Protein AF-B0XBP7-F1 (afdb_monomer_lite)

InterPro domains:
  IPR004302 Cellulose/chitin-binding protein, N-terminal [PF03067] (99-260)

Radius of gyration: 28.85 Å; chains: 1; bounding box: 88×53×48 Å

Organism: Culex quinquefasciatus (NCBI:txid7176)

Secondary structure (DSSP, 8-state):
--------SSS-----------------SS-------SS----------SS-S-----------S---PPPPPP------HHHHHHHHHHTT------EEEEEETTPTTTGGGGT-SSPP-TTTT--STT-HIIIIIISTT-B-TTSSBTTSPSSPTTSBTSSSBS--------TT-EEEEEEEEEE---SEEEEEEE----TTSPPPHHHHTTSB-EETTSS---EEPPTT--SSEEEEEEEEPPTT---SS-EEEEEEE-S-S-EE-TTS-EE-

pLDDT: mean 73.6, std 28.62, range [25.09, 98.88]

Foldseek 3Di:
DDFDDDDDDDDDDDGDDDDDDDDDDDDDPDDDDDDDDPDDDDDDDDDDDDDDDDDDDDDDDPDDDDDDDDDDDDDDPDPPVVVVVVVVVVPPPPQDQWFKAWVVLHALQRVVVVVDPADHHPSSRRLQLNGDCQCCVVVVNDGDQQSHNPPDDPPGQRWQVHRSLPLDDSDDDAAFDKGKIKMKTPAAQWDWKFKFKAQDADSNDGGDPVRRVVGTWAFPPDPDRIDGDDPPADRIHMDMGITTHHRPGDHPRMDMGMDDDGQNDWDQDPVRDIHD

Structure (mmCIF, N/CA/C/O backbone):
data_AF-B0XBP7-F1
#
_entry.id   AF-B0XBP7-F1
#
loop_
_atom_site.group_PDB
_atom_site.id
_atom_site.type_symbol
_atom_site.label_atom_id
_atom_site.label_alt_id
_atom_site.label_comp_id
_atom_site.label_asym_id
_atom_site.label_entity_id
_atom_site.label_seq_id
_atom_site.pdbx_PDB_ins_code
_atom_site.Cartn_x
_atom_site.Cartn_y
_atom_site.Cartn_z
_atom_site.occupancy
_atom_site.B_iso_or_equiv
_atom_site.auth_seq_id
_atom_site.auth_comp_id
_atom_site.auth_asym_id
_atom_site.auth_atom_id
_atom_site.pdbx_PDB_model_num
ATOM 1 N N . MET A 1 1 ? 56.651 14.053 4.506 1.00 30.72 1 MET A N 1
ATOM 2 C CA . MET A 1 1 ? 56.124 12.697 4.252 1.00 30.72 1 MET A CA 1
ATOM 3 C C . MET A 1 1 ? 55.031 12.810 3.199 1.00 30.72 1 MET A C 1
ATOM 5 O O . MET A 1 1 ? 54.218 13.716 3.325 1.00 30.72 1 MET A O 1
ATOM 9 N N . LEU A 1 2 ? 55.058 11.994 2.140 1.00 25.09 2 LEU A N 1
ATOM 10 C CA . LEU A 1 2 ? 54.006 11.979 1.115 1.00 25.09 2 LEU A CA 1
ATOM 11 C C . LEU A 1 2 ? 52.850 11.100 1.604 1.00 25.09 2 LEU A C 1
ATOM 13 O O . LEU A 1 2 ? 53.018 9.891 1.718 1.00 25.09 2 LEU A O 1
ATOM 17 N N . ALA A 1 3 ? 51.694 11.703 1.871 1.00 32.97 3 ALA A N 1
ATOM 18 C CA . ALA A 1 3 ? 50.430 10.980 1.933 1.00 32.97 3 ALA A CA 1
ATOM 19 C C . ALA A 1 3 ? 49.873 10.911 0.507 1.00 32.97 3 ALA A C 1
ATOM 21 O O . ALA A 1 3 ? 49.788 11.936 -0.174 1.00 32.97 3 ALA A O 1
ATOM 22 N N . ARG A 1 4 ? 49.530 9.714 0.032 1.00 32.34 4 ARG A N 1
ATOM 23 C CA . ARG A 1 4 ? 48.869 9.536 -1.261 1.00 32.34 4 ARG A CA 1
ATOM 24 C C . ARG A 1 4 ? 47.471 9.004 -0.995 1.00 32.34 4 ARG A C 1
ATOM 26 O O . ARG A 1 4 ? 47.324 7.961 -0.374 1.00 32.34 4 ARG A O 1
ATOM 33 N N . VAL A 1 5 ? 46.464 9.733 -1.463 1.00 33.06 5 VAL A N 1
ATOM 34 C CA . VAL A 1 5 ? 45.086 9.244 -1.496 1.00 33.06 5 VAL A CA 1
ATOM 35 C C . VAL A 1 5 ? 45.017 8.212 -2.615 1.00 33.06 5 VAL A C 1
ATOM 37 O O . VAL A 1 5 ? 45.280 8.544 -3.773 1.00 33.06 5 VAL A O 1
ATOM 40 N N . VAL A 1 6 ? 44.724 6.963 -2.272 1.00 32.28 6 VAL A N 1
ATOM 41 C CA . VAL A 1 6 ? 44.351 5.940 -3.250 1.00 32.28 6 VAL A CA 1
ATOM 42 C C . VAL A 1 6 ? 42.835 5.858 -3.194 1.00 32.28 6 VAL A C 1
ATOM 44 O O . VAL A 1 6 ? 42.278 5.478 -2.172 1.00 32.28 6 VAL A O 1
ATOM 47 N N . ALA A 1 7 ? 42.172 6.302 -4.258 1.00 31.59 7 ALA A N 1
ATOM 48 C CA . ALA A 1 7 ? 40.757 6.035 -4.444 1.00 31.59 7 ALA A CA 1
ATOM 49 C C . ALA A 1 7 ? 40.642 4.650 -5.081 1.00 31.59 7 ALA A C 1
ATOM 51 O O . ALA A 1 7 ? 41.137 4.464 -6.195 1.00 31.59 7 ALA A O 1
ATOM 52 N N . ASP A 1 8 ? 40.012 3.709 -4.386 1.00 30.53 8 ASP A N 1
ATOM 53 C CA . ASP A 1 8 ? 39.429 2.532 -5.022 1.00 30.53 8 ASP A CA 1
ATOM 54 C C . ASP A 1 8 ? 37.909 2.578 -4.845 1.00 30.53 8 ASP A C 1
ATOM 56 O O . ASP A 1 8 ? 37.393 3.168 -3.895 1.00 30.53 8 ASP A O 1
ATOM 60 N N . GLY A 1 9 ? 37.202 2.079 -5.851 1.00 37.28 9 GLY A N 1
ATOM 61 C CA . GLY A 1 9 ? 35.760 2.207 -5.982 1.00 37.28 9 GLY A CA 1
ATOM 62 C C . GLY A 1 9 ? 34.998 1.495 -4.863 1.00 37.28 9 GLY A C 1
ATOM 63 O O . GLY A 1 9 ? 35.338 0.385 -4.479 1.00 37.28 9 GLY A O 1
ATOM 64 N N . GLN A 1 10 ? 33.891 2.126 -4.467 1.00 33.91 10 GLN A N 1
ATOM 65 C CA . GLN A 1 10 ? 32.935 1.768 -3.409 1.00 33.91 10 GLN A CA 1
ATOM 66 C C . GLN A 1 10 ? 33.239 2.345 -2.020 1.00 33.91 10 GLN A C 1
ATOM 68 O O . GLN A 1 10 ? 34.354 2.341 -1.520 1.00 33.91 10 GLN A O 1
ATOM 73 N N . GLU A 1 11 ? 32.183 2.914 -1.443 1.00 43.16 11 GLU A N 1
ATOM 74 C CA . GLU A 1 11 ? 32.128 3.721 -0.227 1.00 43.16 11 GLU A CA 1
ATOM 75 C C . GLU A 1 11 ? 32.838 3.089 0.981 1.00 43.16 11 GLU A C 1
ATOM 77 O O . GLU A 1 11 ? 32.239 2.315 1.722 1.00 43.16 11 GLU A O 1
ATOM 82 N N . GLN A 1 12 ? 34.087 3.489 1.228 1.00 36.56 12 GLN A N 1
ATOM 83 C CA . GLN A 1 12 ? 34.739 3.458 2.541 1.00 36.56 12 GLN A CA 1
ATOM 84 C C . GLN A 1 12 ? 35.951 4.405 2.523 1.00 36.56 12 GLN A C 1
ATOM 86 O O . GLN A 1 12 ? 36.850 4.285 1.696 1.00 36.56 12 GLN A O 1
ATOM 91 N N . CYS A 1 13 ? 35.953 5.407 3.406 1.00 31.27 13 CYS A N 1
ATOM 92 C CA . CYS A 1 13 ? 37.075 6.333 3.563 1.00 31.27 13 CYS A CA 1
ATOM 93 C C . CYS A 1 13 ? 38.115 5.730 4.514 1.00 31.27 13 CYS A C 1
ATOM 95 O O . CYS A 1 13 ? 38.155 6.107 5.683 1.00 31.27 13 CYS A O 1
ATOM 97 N N . ASP A 1 14 ? 38.961 4.832 4.018 1.00 34.38 14 ASP A N 1
ATOM 98 C CA . ASP A 1 14 ? 40.115 4.359 4.784 1.00 34.38 14 ASP A CA 1
ATOM 99 C C . ASP A 1 14 ? 41.329 5.268 4.546 1.00 34.38 14 ASP A C 1
ATOM 101 O O . ASP A 1 14 ? 41.688 5.602 3.413 1.00 34.38 14 ASP A O 1
ATOM 105 N N . LEU A 1 15 ? 41.964 5.703 5.637 1.00 35.34 15 LEU A N 1
ATOM 106 C CA . LEU A 1 15 ? 43.137 6.574 5.609 1.00 35.34 15 LEU A CA 1
ATOM 107 C C . LEU A 1 15 ? 44.382 5.777 6.020 1.00 35.34 15 LEU A C 1
ATOM 109 O O . LEU A 1 15 ? 44.526 5.396 7.179 1.00 35.34 15 LEU A O 1
ATOM 113 N N . LEU A 1 16 ? 45.311 5.564 5.086 1.00 33.12 16 LEU A N 1
ATOM 114 C CA . LEU A 1 16 ? 46.594 4.918 5.371 1.00 33.12 16 LEU A CA 1
ATOM 115 C C . LEU A 1 16 ? 47.601 5.950 5.915 1.00 33.12 16 LEU A C 1
ATOM 117 O O . LEU A 1 16 ? 48.007 6.871 5.201 1.00 33.12 16 LEU A O 1
ATOM 121 N N . LEU A 1 17 ? 48.024 5.800 7.173 1.00 38.44 17 LEU A N 1
ATOM 122 C CA . LEU A 1 17 ? 49.017 6.661 7.828 1.00 38.44 17 LEU A CA 1
ATOM 123 C C . LEU A 1 17 ? 50.293 5.871 8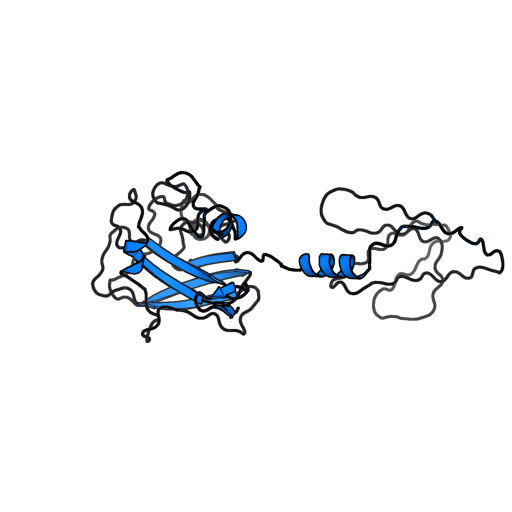.133 1.00 38.44 17 LEU A C 1
ATOM 125 O O . LEU A 1 17 ? 50.287 4.948 8.939 1.00 38.44 17 LEU A O 1
ATOM 129 N N . HIS A 1 18 ? 51.414 6.273 7.532 1.00 35.00 18 HIS A N 1
ATOM 130 C CA . HIS A 1 18 ? 52.733 5.798 7.945 1.00 35.00 18 HIS A CA 1
ATOM 131 C C . HIS A 1 18 ? 53.229 6.647 9.125 1.00 35.00 18 HIS A C 1
ATOM 133 O O . HIS A 1 18 ? 53.390 7.859 8.986 1.00 35.00 18 HIS A O 1
ATOM 139 N N . VAL A 1 19 ? 53.519 6.027 10.270 1.00 38.97 19 VAL A N 1
ATOM 140 C CA . VAL A 1 19 ? 54.085 6.708 11.447 1.00 38.97 19 VAL A CA 1
ATOM 141 C C . VAL A 1 19 ? 55.475 6.141 11.728 1.00 38.97 19 VAL A C 1
ATOM 143 O O . VAL A 1 19 ? 55.634 4.934 11.864 1.00 38.97 19 VAL A O 1
ATOM 146 N N . LEU A 1 20 ? 56.499 7.002 11.775 1.00 29.39 20 LEU A N 1
ATOM 147 C CA . LEU A 1 20 ? 57.909 6.582 11.871 1.00 29.39 20 LEU A CA 1
ATOM 148 C C . LEU A 1 20 ? 58.501 6.606 13.293 1.00 29.39 20 LEU A C 1
ATOM 150 O O . LEU A 1 20 ? 59.599 6.091 13.475 1.00 29.39 20 LEU A O 1
ATOM 154 N N . GLN A 1 21 ? 57.801 7.146 14.296 1.00 31.34 21 GLN A N 1
ATOM 155 C CA . GLN A 1 21 ? 58.111 6.969 15.725 1.00 31.34 21 GLN A CA 1
ATOM 156 C C . GLN A 1 21 ? 57.011 7.609 16.586 1.00 31.34 21 GLN A C 1
ATOM 158 O O . GLN A 1 21 ? 56.440 8.620 16.184 1.00 31.34 21 GLN A O 1
ATOM 163 N N . LEU A 1 22 ? 56.744 7.045 17.766 1.00 33.12 22 LEU A N 1
ATOM 164 C CA . LEU A 1 22 ? 55.820 7.578 18.773 1.00 33.12 22 LEU A CA 1
ATOM 165 C C . LEU A 1 22 ? 56.512 7.553 20.139 1.00 33.12 22 LEU A C 1
ATOM 167 O O . LEU A 1 22 ? 57.069 6.524 20.517 1.00 33.12 22 LEU A O 1
ATOM 171 N N . ASP A 1 23 ? 56.461 8.672 20.858 1.00 32.72 23 ASP A N 1
ATOM 172 C CA . ASP A 1 23 ? 56.898 8.794 22.252 1.00 32.72 23 ASP A CA 1
ATOM 173 C C . ASP A 1 23 ? 55.679 9.196 23.098 1.00 32.72 23 ASP A C 1
ATOM 175 O O . ASP A 1 23 ? 54.858 10.001 22.651 1.00 32.72 23 ASP A O 1
ATOM 179 N N . VAL A 1 24 ? 55.491 8.578 24.266 1.00 34.50 24 VAL A N 1
ATOM 180 C CA . VAL A 1 24 ? 54.196 8.562 24.979 1.00 34.50 24 VAL A CA 1
ATOM 181 C C . VAL A 1 24 ? 54.366 9.025 26.416 1.00 34.50 24 VAL A C 1
ATOM 183 O O . VAL A 1 24 ? 55.045 8.336 27.167 1.00 34.50 24 VAL A O 1
ATOM 186 N N . HIS A 1 25 ? 53.674 10.093 26.827 1.00 31.09 25 HIS A N 1
ATOM 187 C CA . HIS A 1 25 ? 53.294 10.356 28.223 1.00 31.09 25 HIS A CA 1
ATOM 188 C C . HIS A 1 25 ? 51.906 11.019 28.257 1.00 31.09 25 HIS A C 1
ATOM 190 O O . HIS A 1 25 ? 51.780 12.200 27.959 1.00 31.09 25 HIS A O 1
ATOM 196 N N . ASP A 1 26 ? 50.885 10.206 28.548 1.00 30.19 26 ASP A N 1
ATOM 197 C CA . ASP A 1 26 ? 49.691 10.477 29.374 1.00 30.19 26 ASP A CA 1
ATOM 198 C C . ASP A 1 26 ? 48.438 9.740 28.876 1.00 30.19 26 ASP A C 1
ATOM 200 O O . ASP A 1 26 ? 48.204 9.553 27.683 1.00 30.19 26 ASP A O 1
ATOM 204 N N . LYS A 1 27 ? 47.664 9.240 29.847 1.00 28.88 27 LYS A N 1
ATOM 205 C CA . LYS A 1 27 ? 46.496 8.372 29.666 1.00 28.88 27 LYS A CA 1
ATOM 206 C C . LYS A 1 27 ? 45.304 9.132 29.081 1.00 28.88 27 LYS A C 1
ATOM 208 O O . LYS A 1 27 ? 44.861 10.120 29.658 1.00 28.88 27 LYS A O 1
ATOM 213 N N . VAL A 1 28 ? 44.710 8.559 28.040 1.00 31.78 28 VAL A N 1
ATOM 214 C CA . VAL A 1 28 ? 43.303 8.750 27.667 1.00 31.78 28 VAL A CA 1
ATOM 215 C C . VAL A 1 28 ? 42.672 7.359 27.690 1.00 31.78 28 VAL A C 1
ATOM 217 O O . VAL A 1 28 ? 43.289 6.409 27.205 1.00 31.78 28 VAL A O 1
ATOM 220 N N . ASP A 1 29 ? 41.515 7.220 28.337 1.00 31.77 29 ASP A N 1
ATOM 221 C CA . ASP A 1 29 ? 40.849 5.928 28.493 1.00 31.77 29 ASP A CA 1
ATOM 222 C C . ASP A 1 29 ? 40.526 5.312 27.116 1.00 31.77 29 ASP A C 1
ATOM 224 O O . ASP A 1 29 ? 39.923 5.947 26.253 1.00 31.77 29 ASP A O 1
ATOM 228 N N . ASP A 1 30 ? 41.000 4.071 26.964 1.00 31.97 30 ASP A N 1
ATOM 229 C CA . ASP A 1 30 ? 40.881 3.117 25.855 1.00 31.97 30 ASP A CA 1
ATOM 230 C C . ASP A 1 30 ? 41.592 3.426 24.521 1.00 31.97 30 ASP A C 1
ATOM 232 O O . ASP A 1 30 ? 40.956 3.689 23.509 1.00 31.97 30 ASP A O 1
ATOM 236 N N . VAL A 1 31 ? 42.927 3.267 24.500 1.00 30.81 31 VAL A N 1
ATOM 237 C CA . VAL A 1 31 ? 43.646 2.160 23.810 1.00 30.81 31 VAL A CA 1
ATOM 238 C C . VAL A 1 31 ? 45.042 2.027 24.444 1.00 30.81 31 VAL A C 1
ATOM 240 O O . VAL A 1 31 ? 45.874 2.925 24.338 1.00 30.81 31 VAL A O 1
ATOM 243 N N . LEU A 1 32 ? 45.336 0.888 25.082 1.00 28.59 32 LEU A N 1
ATOM 244 C CA . LEU A 1 32 ? 46.681 0.561 25.569 1.00 28.59 32 LEU A CA 1
ATOM 245 C C . LEU A 1 32 ? 47.350 -0.438 24.613 1.00 28.59 32 LEU A C 1
ATOM 247 O O . LEU A 1 32 ? 47.053 -1.629 24.657 1.00 28.59 32 LEU A O 1
ATOM 251 N N . LEU A 1 33 ? 48.297 0.023 23.794 1.00 31.91 33 LEU A N 1
ATOM 252 C CA . LEU A 1 33 ? 49.210 -0.853 23.053 1.00 31.91 33 LEU A CA 1
ATOM 253 C C . LEU A 1 33 ? 50.631 -0.666 23.594 1.00 31.91 33 LEU A C 1
ATOM 255 O O . LEU A 1 33 ? 51.192 0.425 23.541 1.00 31.91 33 LEU A O 1
ATOM 259 N N . ARG A 1 34 ? 51.216 -1.738 24.145 1.00 26.14 34 ARG A N 1
ATOM 260 C CA . ARG A 1 34 ? 52.634 -1.786 24.539 1.00 26.14 34 ARG A CA 1
ATOM 261 C C . ARG A 1 34 ? 53.450 -2.413 23.406 1.00 26.14 34 ARG A C 1
ATOM 263 O O . ARG A 1 34 ? 53.195 -3.575 23.093 1.00 26.14 34 ARG A O 1
ATOM 270 N N . PRO A 1 35 ? 54.464 -1.737 22.847 1.00 33.59 35 PRO A N 1
ATOM 271 C CA . PRO A 1 35 ? 55.423 -2.390 21.975 1.00 33.59 35 PRO A CA 1
ATOM 272 C C . PRO A 1 35 ? 56.588 -2.930 22.813 1.00 33.59 35 PRO A C 1
ATOM 274 O O . PRO A 1 35 ? 57.190 -2.206 23.604 1.00 33.59 35 PRO A O 1
ATOM 277 N N . VAL A 1 36 ? 56.945 -4.198 22.623 1.00 32.94 36 VAL A N 1
ATOM 278 C CA . VAL A 1 36 ? 58.271 -4.701 23.006 1.00 32.94 36 VAL A CA 1
ATOM 279 C C . VAL A 1 36 ? 58.875 -5.355 21.778 1.00 32.94 36 VAL A C 1
ATOM 281 O O . VAL A 1 36 ? 58.687 -6.547 21.560 1.00 32.94 36 VAL A O 1
ATOM 284 N N . VAL A 1 37 ? 59.592 -4.578 20.964 1.00 31.83 37 VAL A N 1
ATOM 285 C CA . VAL A 1 37 ? 60.478 -5.136 19.936 1.00 31.83 37 VAL A CA 1
ATOM 286 C C . VAL A 1 37 ? 61.672 -4.203 19.726 1.00 31.83 37 VAL A C 1
ATOM 288 O O . VAL A 1 37 ? 61.510 -2.994 19.602 1.00 31.83 37 VAL A O 1
ATOM 291 N N . ALA A 1 38 ? 62.883 -4.762 19.698 1.00 34.81 38 ALA A N 1
ATOM 292 C CA . ALA A 1 38 ? 64.148 -4.022 19.619 1.00 34.81 38 ALA A CA 1
ATOM 293 C C . ALA A 1 38 ? 64.519 -3.520 18.201 1.00 34.81 38 ALA A C 1
ATOM 295 O O . ALA A 1 38 ? 65.594 -2.953 18.008 1.00 34.81 38 ALA A O 1
ATOM 296 N N . HIS A 1 39 ? 63.647 -3.707 17.202 1.00 36.44 39 HIS A N 1
ATOM 297 C CA . HIS A 1 39 ? 63.867 -3.321 15.803 1.00 36.44 39 HIS A CA 1
ATOM 298 C C . HIS A 1 39 ? 62.592 -2.738 15.181 1.00 36.44 39 HIS A C 1
ATOM 300 O O . HIS A 1 39 ? 61.504 -2.952 15.707 1.00 36.44 39 HIS A O 1
ATOM 306 N N . ARG A 1 40 ? 62.731 -1.985 14.076 1.00 35.72 40 ARG A N 1
ATOM 307 C CA . ARG A 1 40 ? 61.604 -1.361 13.357 1.00 35.72 40 ARG A CA 1
ATOM 308 C C . ARG A 1 40 ? 60.595 -2.438 12.943 1.00 35.72 40 ARG A C 1
ATOM 310 O O . ARG A 1 40 ? 60.976 -3.367 12.238 1.00 35.72 40 ARG A O 1
ATOM 317 N N . VAL A 1 41 ? 59.343 -2.294 13.364 1.00 36.72 41 VAL A N 1
ATOM 318 C CA . VAL A 1 41 ? 58.224 -3.150 12.947 1.00 36.72 41 VAL A CA 1
ATOM 319 C C . VAL A 1 41 ? 57.118 -2.254 12.403 1.00 36.72 41 VAL A C 1
ATOM 321 O O . VAL A 1 41 ? 56.879 -1.179 12.955 1.00 36.72 41 VAL A O 1
ATOM 324 N N . ASP A 1 42 ? 56.472 -2.691 11.326 1.00 36.34 42 ASP A N 1
ATOM 325 C CA . ASP A 1 42 ? 55.292 -2.038 10.764 1.00 36.34 42 ASP A CA 1
ATOM 326 C C . ASP A 1 42 ? 54.097 -2.220 11.712 1.00 36.34 42 ASP A C 1
ATOM 328 O O . ASP A 1 42 ? 53.841 -3.324 12.196 1.00 36.34 42 ASP A O 1
ATOM 332 N N . VAL A 1 43 ? 53.375 -1.137 12.003 1.00 37.62 43 VAL A N 1
ATOM 333 C CA . VAL A 1 43 ? 52.176 -1.166 12.852 1.00 37.62 43 VAL A CA 1
ATOM 334 C C . VAL A 1 43 ? 51.015 -0.558 12.076 1.00 37.62 43 VAL A C 1
ATOM 336 O O . VAL A 1 43 ? 51.063 0.613 11.705 1.00 37.62 43 VAL A O 1
ATOM 339 N N . GLU A 1 44 ? 49.967 -1.347 11.856 1.00 35.81 44 GLU A N 1
ATOM 340 C CA . GLU A 1 44 ? 48.666 -0.860 11.396 1.00 35.81 44 GLU A CA 1
ATOM 341 C C . GLU A 1 44 ? 47.824 -0.439 12.603 1.00 35.81 44 GLU A C 1
ATOM 343 O O . GLU A 1 44 ? 47.696 -1.183 13.577 1.00 35.81 44 GLU A O 1
ATOM 348 N N . VAL A 1 45 ? 47.234 0.757 12.545 1.00 41.22 45 VAL A N 1
ATOM 349 C CA . VAL A 1 45 ? 46.282 1.235 13.554 1.00 41.22 45 VAL A CA 1
ATOM 350 C C . VAL A 1 45 ? 44.977 1.580 12.851 1.00 41.22 45 VAL A C 1
ATOM 352 O O . VAL A 1 45 ? 44.919 2.525 12.067 1.00 41.22 45 VAL A O 1
ATOM 355 N N . LEU A 1 46 ? 43.929 0.810 13.144 1.00 36.91 46 LEU A N 1
ATOM 356 C CA . LEU A 1 46 ? 42.579 1.040 12.642 1.00 36.91 46 LEU A CA 1
ATOM 357 C C . LEU A 1 46 ? 41.803 1.912 13.639 1.00 36.91 46 LEU A C 1
ATOM 359 O O . LEU A 1 46 ? 41.591 1.512 14.783 1.00 36.91 46 LEU A O 1
ATOM 363 N N . LEU A 1 47 ? 41.364 3.094 13.205 1.00 40.28 47 LEU A N 1
ATOM 364 C CA . LEU A 1 47 ? 40.514 3.996 13.986 1.00 40.28 47 LEU A CA 1
ATOM 365 C C . LEU A 1 47 ? 39.092 3.966 13.422 1.00 40.28 47 LEU A C 1
ATOM 367 O O . LEU A 1 47 ? 38.836 4.500 12.346 1.00 40.28 47 LEU A O 1
ATOM 371 N N . VAL A 1 48 ? 38.160 3.357 14.156 1.00 36.66 48 VAL A N 1
ATOM 372 C CA . VAL A 1 48 ? 36.740 3.311 13.776 1.00 36.66 48 VAL A CA 1
ATOM 373 C C . VAL A 1 48 ? 36.000 4.444 14.481 1.00 36.66 48 VAL A C 1
ATOM 375 O O . VAL A 1 48 ? 35.843 4.430 15.700 1.00 36.66 48 VAL A O 1
ATOM 378 N N . LEU A 1 49 ? 35.541 5.436 13.717 1.00 43.59 49 LEU A N 1
ATOM 379 C CA . LEU A 1 49 ? 34.813 6.596 14.236 1.00 43.59 49 LEU A CA 1
ATOM 380 C C . LEU A 1 49 ? 33.326 6.475 13.897 1.00 43.59 49 LEU A C 1
ATOM 382 O O . LEU A 1 49 ? 32.955 6.376 12.731 1.00 43.59 49 LEU A O 1
ATOM 386 N N . THR A 1 50 ? 32.461 6.491 14.911 1.00 36.53 50 THR A N 1
ATOM 387 C CA . THR A 1 50 ? 31.029 6.183 14.752 1.00 36.53 50 THR A CA 1
ATOM 388 C C . THR A 1 50 ? 30.124 7.394 14.498 1.00 36.53 50 THR A C 1
ATOM 390 O O . THR A 1 50 ? 28.962 7.198 14.161 1.00 36.53 50 THR A O 1
ATOM 393 N N . CYS A 1 51 ? 30.631 8.631 14.569 1.00 36.84 51 CYS A N 1
ATOM 394 C CA . CYS A 1 51 ? 29.881 9.854 14.249 1.00 36.84 51 CYS A CA 1
ATOM 395 C C . CYS A 1 51 ? 30.831 10.950 13.726 1.00 36.84 51 CYS A C 1
ATOM 397 O O . CYS A 1 51 ? 31.731 11.379 14.446 1.00 36.84 51 CYS A O 1
ATOM 399 N N . CYS A 1 52 ? 30.640 11.442 12.498 1.00 34.94 52 CYS A N 1
ATOM 400 C CA . CYS A 1 52 ? 31.504 12.480 11.924 1.00 34.94 52 CYS A CA 1
ATOM 401 C C . CYS A 1 52 ? 31.208 13.879 12.496 1.00 34.94 52 CYS A C 1
ATOM 403 O O . CYS A 1 52 ? 30.318 14.586 12.030 1.00 34.94 52 CYS A O 1
ATOM 405 N N . GLY A 1 53 ? 32.025 14.299 13.462 1.00 34.09 53 GLY A N 1
ATOM 406 C CA . GLY A 1 53 ? 32.517 15.673 13.584 1.00 34.09 53 GLY A CA 1
ATOM 407 C C . GLY A 1 53 ? 33.977 15.722 13.116 1.00 34.09 53 GLY A C 1
ATOM 408 O O . GLY A 1 53 ? 34.635 14.687 13.060 1.00 34.09 53 GLY A O 1
ATOM 409 N N . ARG A 1 54 ? 34.472 16.900 12.724 1.00 36.53 54 ARG A N 1
ATOM 410 C CA . ARG A 1 54 ? 35.835 17.119 12.196 1.00 36.53 54 ARG A CA 1
ATOM 411 C C . ARG A 1 54 ? 36.900 16.434 13.074 1.00 36.53 54 ARG A C 1
ATOM 413 O O . ARG A 1 54 ? 36.908 16.645 14.282 1.00 36.53 54 ARG A O 1
ATOM 420 N N . VAL A 1 55 ? 37.788 15.648 12.462 1.00 38.03 55 VAL A N 1
ATOM 421 C CA . VAL A 1 55 ? 38.874 14.932 13.151 1.00 38.03 55 VAL A CA 1
ATOM 422 C C . VAL A 1 55 ? 40.189 15.616 12.806 1.00 38.03 55 VAL A C 1
ATOM 424 O O . VAL A 1 55 ? 40.642 15.540 11.665 1.00 38.03 55 VAL A O 1
ATOM 427 N N . ASP A 1 56 ? 40.792 16.289 13.781 1.00 35.34 56 ASP A N 1
ATOM 428 C CA . ASP A 1 56 ? 42.114 16.892 13.636 1.00 35.34 56 ASP A CA 1
ATOM 429 C C . ASP A 1 56 ? 43.148 15.960 14.284 1.00 35.34 56 ASP A C 1
ATOM 431 O O . ASP A 1 56 ? 43.192 15.807 15.504 1.00 35.34 56 ASP A O 1
ATOM 435 N N . VAL A 1 57 ? 43.970 15.302 13.462 1.00 38.12 57 VAL A N 1
ATOM 436 C CA . VAL A 1 57 ? 45.072 14.446 13.930 1.00 38.12 57 VAL A CA 1
ATOM 437 C C . VAL A 1 57 ? 46.363 15.259 13.888 1.00 38.12 57 VAL A C 1
ATOM 439 O O . VAL A 1 57 ? 46.832 15.630 12.812 1.00 38.12 57 VAL A O 1
ATOM 442 N N . ALA A 1 58 ? 46.951 15.537 15.051 1.00 33.72 58 ALA A N 1
ATOM 443 C CA . ALA A 1 58 ? 48.251 16.192 15.163 1.00 33.72 58 ALA A CA 1
ATOM 444 C C . ALA A 1 58 ? 49.303 15.180 15.630 1.00 33.72 58 ALA A C 1
ATOM 446 O O . ALA A 1 58 ? 49.151 14.556 16.677 1.00 33.72 58 ALA A O 1
ATOM 447 N N . VAL A 1 59 ? 50.383 15.034 14.863 1.00 36.97 59 VAL A N 1
ATOM 448 C CA . VAL A 1 59 ? 51.557 14.250 15.264 1.00 36.97 59 VAL A CA 1
ATOM 449 C C . VAL A 1 59 ? 52.625 15.233 15.729 1.00 36.97 59 VAL A C 1
ATOM 451 O O . VAL A 1 59 ? 53.159 15.995 14.922 1.00 36.97 59 VAL A O 1
ATOM 454 N N . ALA A 1 60 ? 52.923 15.243 17.027 1.00 31.69 60 ALA A N 1
ATOM 455 C CA . ALA A 1 60 ? 54.040 16.007 17.566 1.00 31.69 60 ALA A CA 1
ATOM 456 C C . ALA A 1 60 ? 55.324 15.181 17.416 1.00 31.69 60 ALA A C 1
ATOM 458 O O . ALA A 1 60 ? 55.499 14.165 18.080 1.00 31.69 60 ALA A O 1
ATOM 459 N N . GLY A 1 61 ? 56.209 15.606 16.516 1.00 32.06 61 GLY A N 1
ATOM 460 C CA . GLY A 1 61 ? 57.600 15.161 16.486 1.00 32.06 61 GLY A CA 1
ATOM 461 C C . GLY A 1 61 ? 58.486 16.321 16.915 1.00 32.06 61 GLY A C 1
ATOM 462 O O . GLY A 1 61 ? 58.304 17.435 16.421 1.00 32.06 61 GLY A O 1
ATOM 463 N N . ASP A 1 62 ? 59.419 16.079 17.831 1.00 32.53 62 ASP A N 1
ATOM 464 C CA . ASP A 1 62 ? 60.406 17.078 18.232 1.00 32.53 62 ASP A CA 1
ATOM 465 C C . ASP A 1 62 ? 61.426 17.246 17.094 1.00 32.53 62 ASP A C 1
ATOM 467 O O . ASP A 1 62 ? 62.357 16.456 16.932 1.00 32.53 62 ASP A O 1
ATOM 471 N N . TRP A 1 63 ? 61.194 18.230 16.224 1.00 36.94 63 TRP A N 1
ATOM 472 C CA . TRP A 1 63 ? 62.110 18.563 15.138 1.00 36.94 63 TRP A CA 1
ATOM 473 C C . TRP A 1 63 ? 62.953 19.763 15.550 1.00 36.94 63 TRP A C 1
ATOM 475 O O . TRP A 1 63 ? 62.487 20.902 15.619 1.00 36.94 63 TRP A O 1
ATOM 485 N N . GLY A 1 64 ? 64.228 19.477 15.810 1.00 31.03 64 GLY A N 1
ATOM 486 C CA . GLY A 1 64 ? 65.264 20.475 16.014 1.00 31.03 64 GLY A CA 1
ATOM 487 C C . GLY A 1 64 ? 65.303 21.521 14.893 1.00 31.03 64 GLY A C 1
ATOM 488 O O . GLY A 1 64 ? 65.032 21.246 13.728 1.00 31.03 64 GLY A O 1
ATOM 489 N N . LYS A 1 65 ? 65.646 22.743 15.304 1.00 34.97 65 LYS A N 1
ATOM 490 C CA . LYS A 1 65 ? 65.830 23.973 14.520 1.00 34.97 65 LYS A CA 1
ATOM 491 C C . LYS A 1 65 ? 66.271 23.768 13.055 1.00 34.97 65 LYS A C 1
ATOM 493 O O . LYS A 1 65 ? 67.360 23.253 12.824 1.00 34.97 65 LYS A O 1
ATOM 498 N N . GLY A 1 66 ? 65.538 24.360 12.104 1.00 34.34 66 GLY A N 1
ATOM 499 C CA . GLY A 1 66 ? 66.098 24.772 10.806 1.00 34.34 66 GLY A CA 1
ATOM 500 C C . GLY A 1 66 ? 65.123 24.765 9.623 1.00 34.34 66 GLY A C 1
ATOM 501 O O . GLY A 1 66 ? 64.475 23.764 9.365 1.00 34.34 66 GLY A O 1
ATOM 502 N N . ASP A 1 67 ? 65.102 25.880 8.890 1.00 29.48 67 ASP A N 1
ATOM 503 C CA . ASP A 1 67 ? 64.629 26.080 7.508 1.00 29.48 67 ASP A CA 1
ATOM 504 C C . ASP A 1 67 ? 63.120 26.145 7.181 1.00 29.48 67 ASP A C 1
ATOM 506 O O . ASP A 1 67 ? 62.446 25.182 6.824 1.00 29.48 67 ASP A O 1
ATOM 510 N N . TYR A 1 68 ? 62.622 27.389 7.156 1.00 29.89 68 TYR A N 1
ATOM 511 C CA . TYR A 1 68 ? 61.373 27.797 6.505 1.00 29.89 68 TYR A CA 1
ATOM 512 C C . TYR A 1 68 ? 61.587 27.959 4.985 1.00 29.89 68 TYR A C 1
ATOM 514 O O . TYR A 1 68 ? 62.204 28.929 4.539 1.00 29.89 68 TYR A O 1
ATOM 522 N N . MET A 1 69 ? 61.007 27.075 4.168 1.00 26.69 69 MET A N 1
ATOM 523 C CA . MET A 1 69 ? 60.809 27.315 2.730 1.00 26.69 69 MET A CA 1
ATOM 524 C C . MET A 1 69 ? 59.428 27.953 2.501 1.00 26.69 69 MET A C 1
ATOM 526 O O . MET A 1 69 ? 58.398 27.361 2.813 1.00 26.69 69 MET A O 1
ATOM 530 N N . ARG A 1 70 ? 59.391 29.183 1.967 1.00 27.36 70 ARG A N 1
ATOM 531 C CA . ARG A 1 70 ? 58.142 29.885 1.607 1.00 27.36 70 ARG A CA 1
ATOM 532 C C . ARG A 1 70 ? 57.535 29.299 0.318 1.00 27.36 70 ARG A C 1
ATOM 534 O O . ARG A 1 70 ? 58.261 29.217 -0.675 1.00 27.36 70 ARG A O 1
ATOM 541 N N . PRO A 1 71 ? 56.221 29.011 0.250 1.00 31.75 71 PRO A N 1
ATOM 542 C CA . PRO A 1 71 ? 55.562 28.696 -1.011 1.00 31.75 71 PRO A CA 1
ATOM 543 C C . PRO A 1 71 ? 55.255 29.980 -1.799 1.00 31.75 71 PRO A C 1
ATOM 545 O O . PRO A 1 71 ? 54.779 30.975 -1.246 1.00 31.75 71 PRO A O 1
ATOM 548 N N . LYS A 1 72 ? 55.529 29.963 -3.109 1.00 30.03 72 LYS A N 1
ATOM 549 C CA . LYS A 1 72 ? 55.121 31.018 -4.050 1.00 30.03 72 LYS A CA 1
ATOM 550 C C . LYS A 1 72 ? 53.600 30.966 -4.236 1.00 30.03 72 LYS A C 1
ATOM 552 O O . LYS A 1 72 ? 53.053 29.899 -4.499 1.00 30.03 72 LYS A O 1
ATOM 557 N N . ARG A 1 73 ? 52.929 32.115 -4.097 1.00 34.88 73 ARG A N 1
ATOM 558 C CA . ARG A 1 73 ? 51.490 32.272 -4.362 1.00 34.88 73 ARG A CA 1
ATOM 559 C C . ARG A 1 73 ? 51.211 32.020 -5.847 1.00 34.88 73 ARG A C 1
ATOM 561 O O . ARG A 1 73 ? 51.806 32.681 -6.691 1.00 34.88 73 ARG A O 1
ATOM 568 N N . ALA A 1 74 ? 50.318 31.080 -6.139 1.00 36.03 74 ALA A N 1
ATOM 569 C CA . ALA A 1 74 ? 49.612 31.005 -7.410 1.00 36.03 74 ALA A CA 1
ATOM 570 C C . ALA A 1 74 ? 48.221 31.605 -7.181 1.00 36.03 74 ALA A C 1
ATOM 572 O O . ALA A 1 74 ? 47.491 31.146 -6.300 1.00 36.03 74 ALA A O 1
ATOM 573 N N . ASP A 1 75 ? 47.888 32.657 -7.923 1.00 39.75 75 ASP A N 1
ATOM 574 C CA . ASP A 1 75 ? 46.588 33.318 -7.853 1.00 39.75 75 ASP A CA 1
ATOM 575 C C . ASP A 1 75 ? 45.526 32.417 -8.498 1.00 39.75 75 ASP A C 1
ATOM 577 O O . ASP A 1 75 ? 45.364 32.375 -9.717 1.00 39.75 75 ASP A O 1
ATOM 581 N N . ILE A 1 76 ? 44.811 31.656 -7.669 1.00 47.50 76 ILE A N 1
ATOM 582 C CA . ILE A 1 76 ? 43.593 30.952 -8.071 1.00 47.50 76 ILE A CA 1
ATOM 583 C C . ILE A 1 76 ? 42.453 31.965 -7.974 1.00 47.50 76 ILE A C 1
ATOM 585 O O . ILE A 1 76 ? 42.138 32.445 -6.884 1.00 47.50 76 ILE A O 1
ATOM 589 N N . LEU A 1 77 ? 41.859 32.304 -9.122 1.00 49.53 77 LEU A N 1
ATOM 590 C CA . LEU A 1 77 ? 40.648 33.119 -9.236 1.00 49.53 77 LEU A CA 1
ATOM 591 C C . LEU A 1 77 ? 39.594 32.598 -8.241 1.00 49.53 77 LEU A C 1
ATOM 593 O O . LEU A 1 77 ? 39.084 31.487 -8.383 1.00 49.53 77 LEU A O 1
ATOM 597 N N . GLY A 1 78 ? 39.314 33.381 -7.200 1.00 49.34 78 GLY A N 1
ATOM 598 C CA . GLY A 1 78 ? 38.418 32.983 -6.122 1.00 49.34 78 GLY A CA 1
ATOM 599 C C . GLY A 1 78 ? 36.990 32.831 -6.629 1.00 49.34 78 GLY A C 1
ATOM 600 O O . GLY A 1 78 ? 36.332 33.821 -6.942 1.00 49.34 78 GLY A O 1
ATOM 601 N N . ILE A 1 79 ? 36.485 31.598 -6.664 1.00 55.91 79 ILE A N 1
ATOM 602 C CA . ILE A 1 79 ? 35.041 31.360 -6.686 1.00 55.91 79 ILE A CA 1
ATOM 603 C C . ILE A 1 79 ? 34.487 32.068 -5.439 1.00 55.91 79 ILE A C 1
ATOM 605 O O . ILE A 1 79 ? 34.978 31.797 -4.337 1.00 55.91 79 ILE A O 1
ATOM 609 N N . PRO A 1 80 ? 33.530 33.006 -5.568 1.00 60.62 80 PRO A N 1
ATOM 610 C CA . PRO A 1 80 ? 33.051 33.757 -4.421 1.00 60.62 80 PRO A CA 1
ATOM 611 C C . PRO A 1 80 ? 32.517 32.761 -3.393 1.00 60.62 80 PRO A C 1
ATOM 613 O O . PRO A 1 80 ? 31.716 31.892 -3.724 1.00 60.62 80 PRO A O 1
ATOM 616 N N . VAL A 1 81 ? 32.971 32.875 -2.143 1.00 60.44 81 VAL A N 1
ATOM 617 C CA . VAL A 1 81 ? 32.604 31.987 -1.020 1.00 60.44 81 VAL A CA 1
ATOM 618 C C . VAL A 1 81 ? 31.081 31.814 -0.902 1.00 60.44 81 VAL A C 1
ATOM 620 O O . VAL A 1 81 ? 30.600 30.770 -0.467 1.00 60.44 81 VAL A O 1
ATOM 623 N N . LEU A 1 82 ? 30.321 32.812 -1.365 1.00 56.47 82 LEU A N 1
ATOM 624 C CA . LEU A 1 82 ? 28.867 32.794 -1.485 1.00 56.47 82 LEU A CA 1
ATOM 625 C C . LEU A 1 82 ? 28.339 31.686 -2.420 1.00 56.47 82 LEU A C 1
ATOM 627 O O . LEU A 1 82 ? 27.351 31.045 -2.085 1.00 56.47 82 LEU A O 1
ATOM 631 N N . LEU A 1 83 ? 29.010 31.418 -3.547 1.00 61.31 83 LEU A N 1
ATOM 632 C CA . LEU A 1 83 ? 28.648 30.361 -4.500 1.00 61.31 83 LEU A CA 1
ATOM 633 C C . LEU A 1 83 ? 28.903 28.967 -3.912 1.00 61.31 83 LEU A C 1
ATOM 635 O O . LEU A 1 83 ? 28.062 28.086 -4.044 1.00 61.31 83 LEU A O 1
ATOM 639 N N . LEU A 1 84 ? 30.028 28.780 -3.206 1.00 61.00 84 LEU A N 1
ATOM 640 C CA . LEU A 1 84 ? 30.315 27.531 -2.487 1.00 61.00 84 LEU A CA 1
ATOM 641 C C . LEU A 1 84 ? 29.296 27.272 -1.370 1.00 61.00 84 LEU A C 1
ATOM 643 O O . LEU A 1 84 ? 28.860 26.138 -1.198 1.00 61.00 84 LEU A O 1
ATOM 647 N N . ARG A 1 85 ? 28.877 28.318 -0.645 1.00 58.25 85 ARG A N 1
ATOM 648 C CA . ARG A 1 85 ? 27.819 28.212 0.372 1.00 58.25 85 ARG A CA 1
ATOM 649 C C . ARG A 1 85 ? 26.454 27.891 -0.243 1.00 58.25 85 ARG A C 1
ATOM 651 O O . ARG A 1 85 ? 25.710 27.113 0.342 1.00 58.25 85 ARG A O 1
ATOM 658 N N . LEU A 1 86 ? 26.141 28.443 -1.418 1.00 59.09 86 LEU A N 1
ATOM 659 C CA . LEU A 1 86 ? 24.895 28.161 -2.136 1.00 59.09 86 LEU A CA 1
ATOM 660 C C . LEU A 1 86 ? 24.856 26.716 -2.667 1.00 59.09 86 LEU A C 1
ATOM 662 O O . LEU A 1 86 ? 23.836 26.048 -2.527 1.00 59.09 86 LEU A O 1
ATOM 666 N N . LEU A 1 87 ? 25.978 26.203 -3.195 1.00 58.69 87 LEU A N 1
ATOM 667 C CA . LEU A 1 87 ? 26.105 24.796 -3.597 1.00 58.69 87 LEU A CA 1
ATOM 668 C C . LEU A 1 87 ? 26.008 23.834 -2.401 1.00 58.69 87 LEU A C 1
ATOM 670 O O . LEU A 1 87 ? 25.358 22.800 -2.515 1.00 58.69 87 LEU A O 1
ATOM 674 N N . GLN A 1 88 ? 26.595 24.185 -1.250 1.00 57.66 88 GLN A N 1
ATOM 675 C CA . GLN A 1 88 ? 26.495 23.388 -0.017 1.00 57.66 88 GLN A CA 1
ATOM 676 C C . GLN A 1 88 ? 25.071 23.351 0.563 1.00 57.66 88 GLN A C 1
ATOM 678 O O . GLN A 1 88 ? 24.681 22.343 1.154 1.00 57.66 88 GLN A O 1
ATOM 683 N N . LEU A 1 89 ? 24.278 24.416 0.383 1.00 51.88 89 LEU A N 1
ATOM 684 C CA . LEU A 1 89 ? 22.858 24.416 0.757 1.00 51.88 89 LEU A CA 1
ATOM 685 C C . LEU A 1 89 ? 21.994 23.587 -0.209 1.00 51.88 89 LEU A C 1
ATOM 687 O O . LEU A 1 89 ? 21.017 22.990 0.232 1.00 51.88 89 LEU A O 1
ATOM 691 N N . LEU A 1 90 ? 22.353 23.511 -1.496 1.00 50.09 90 LEU A N 1
ATOM 692 C CA . LEU A 1 90 ? 21.627 22.696 -2.481 1.00 50.09 90 LEU A CA 1
ATOM 693 C C . LEU A 1 90 ? 21.845 21.182 -2.289 1.00 50.09 90 LEU A C 1
ATOM 695 O O . LEU A 1 90 ? 20.977 20.391 -2.644 1.00 50.09 90 LEU A O 1
ATOM 699 N N . SER A 1 91 ? 22.967 20.770 -1.691 1.00 50.31 91 SER A N 1
ATOM 700 C CA . SER A 1 91 ? 23.316 19.357 -1.459 1.00 50.31 91 SER A CA 1
ATOM 701 C C . SER A 1 91 ? 22.662 18.704 -0.228 1.00 50.31 91 SER A C 1
ATOM 703 O O . SER A 1 91 ? 22.992 17.569 0.100 1.00 50.31 91 SER A O 1
ATOM 705 N N . LEU A 1 92 ? 21.756 19.394 0.476 1.00 44.44 92 LEU A N 1
ATOM 706 C CA . LEU A 1 92 ? 21.142 18.924 1.732 1.00 44.44 92 LEU A CA 1
ATOM 707 C C . LEU A 1 92 ? 19.631 18.663 1.626 1.00 44.44 92 LEU A C 1
ATOM 709 O O . LEU A 1 92 ? 18.913 18.786 2.617 1.00 44.44 92 LEU A O 1
ATOM 713 N N . THR A 1 93 ? 19.132 18.265 0.456 1.00 44.41 93 THR A N 1
ATOM 714 C CA . THR A 1 93 ? 17.820 17.605 0.381 1.00 44.41 93 THR A CA 1
ATOM 715 C C . THR A 1 93 ? 18.047 16.097 0.378 1.00 44.41 93 THR A C 1
ATOM 717 O O . THR A 1 93 ? 18.282 15.508 -0.676 1.00 44.41 93 THR A O 1
ATOM 720 N N . PRO A 1 94 ? 18.052 15.426 1.544 1.00 42.53 94 PRO A N 1
ATOM 721 C CA . PRO A 1 94 ? 18.021 13.982 1.531 1.00 42.53 94 PRO A CA 1
ATOM 722 C C . PRO A 1 94 ? 16.656 13.602 0.944 1.00 42.53 94 PRO A C 1
ATOM 724 O O . PRO A 1 94 ? 15.611 13.839 1.548 1.00 42.53 94 PRO A O 1
ATOM 727 N N . LEU A 1 95 ? 16.662 13.079 -0.281 1.00 47.25 95 LEU A N 1
ATOM 728 C CA . LEU A 1 95 ? 15.491 12.487 -0.912 1.00 47.25 95 LEU A CA 1
ATOM 729 C C . LEU A 1 95 ? 15.243 11.155 -0.194 1.00 47.25 95 LEU A C 1
ATOM 731 O O . LEU A 1 95 ? 15.636 10.091 -0.665 1.00 47.25 95 LEU A O 1
ATOM 735 N N . VAL A 1 96 ? 14.733 11.215 1.037 1.00 49.66 96 VAL A N 1
ATOM 736 C CA . VAL A 1 96 ? 14.593 10.008 1.849 1.00 49.66 96 VAL A CA 1
ATOM 737 C C . VAL A 1 96 ? 13.337 9.286 1.399 1.00 49.66 96 VAL A C 1
ATOM 739 O O . VAL A 1 96 ? 12.219 9.714 1.673 1.00 49.66 96 VAL A O 1
ATOM 742 N N . LEU A 1 97 ? 13.536 8.187 0.678 1.00 59.75 97 LEU A N 1
ATOM 743 C CA . LEU A 1 97 ? 12.466 7.303 0.242 1.00 59.75 97 LEU A CA 1
ATOM 744 C C . LEU A 1 97 ? 11.825 6.611 1.445 1.00 59.75 97 LEU A C 1
ATOM 746 O O . LEU A 1 97 ? 12.525 6.055 2.299 1.00 59.75 97 LEU A O 1
ATOM 750 N N . GLY A 1 98 ? 10.497 6.674 1.543 1.00 63.75 98 GLY A N 1
ATOM 751 C CA . GLY A 1 98 ? 9.724 5.895 2.513 1.00 63.75 98 GLY A CA 1
ATOM 752 C C . GLY A 1 98 ? 9.872 4.426 2.221 1.00 63.75 98 GLY A C 1
ATOM 753 O O . GLY A 1 98 ? 9.680 4.021 1.083 1.00 63.75 98 GLY A O 1
ATOM 754 N N . HIS A 1 99 ? 10.228 3.651 3.242 1.00 92.00 99 HIS A N 1
ATOM 755 C CA . HIS A 1 99 ? 10.327 2.208 3.108 1.00 92.00 99 HIS A CA 1
ATOM 756 C C . HIS A 1 99 ? 9.422 1.546 4.127 1.00 92.00 99 HIS A C 1
ATOM 758 O O . HIS A 1 99 ? 9.594 1.727 5.338 1.00 92.00 99 HIS A O 1
ATOM 764 N N . GLY A 1 100 ? 8.482 0.752 3.634 1.00 96.19 100 GLY A N 1
ATOM 765 C CA . GLY A 1 100 ? 7.550 0.044 4.483 1.00 96.19 100 GLY A CA 1
ATOM 766 C C . GLY A 1 100 ? 6.722 -0.980 3.734 1.00 96.19 100 GLY A C 1
ATOM 767 O O . GLY A 1 100 ? 6.683 -1.006 2.507 1.00 96.19 100 GLY A O 1
ATOM 768 N N . ARG A 1 101 ? 6.069 -1.843 4.503 1.00 96.88 101 ARG A N 1
ATOM 769 C CA . ARG A 1 101 ? 5.268 -2.955 3.993 1.00 96.88 101 ARG A CA 1
ATOM 770 C C . ARG A 1 101 ? 4.099 -3.245 4.923 1.00 96.88 101 ARG A C 1
ATOM 772 O O . ARG A 1 101 ? 4.236 -3.197 6.145 1.00 96.88 101 ARG A O 1
ATOM 779 N N . LEU A 1 102 ? 2.960 -3.575 4.321 1.00 98.50 102 LEU A N 1
ATOM 780 C CA . LEU A 1 102 ? 1.796 -4.101 5.023 1.00 98.50 102 LEU A CA 1
ATOM 781 C C . LEU A 1 102 ? 2.031 -5.592 5.311 1.00 98.50 102 LEU A C 1
ATOM 783 O O . LEU A 1 102 ? 2.097 -6.419 4.395 1.00 98.50 102 LEU A O 1
ATOM 787 N N . MET A 1 103 ? 2.192 -5.904 6.593 1.00 98.56 103 MET A N 1
ATOM 788 C CA . MET A 1 103 ? 2.558 -7.222 7.111 1.00 98.56 103 MET A CA 1
ATOM 789 C C . MET A 1 103 ? 1.338 -8.031 7.551 1.00 98.56 103 MET A C 1
ATOM 791 O O . MET A 1 103 ? 1.335 -9.247 7.383 1.00 98.56 103 MET A O 1
ATOM 795 N N . GLU A 1 104 ? 0.283 -7.377 8.039 1.00 98.50 104 GLU A N 1
ATOM 796 C CA . GLU A 1 104 ? -1.009 -8.008 8.327 1.00 98.50 104 GLU A CA 1
ATOM 797 C C . GLU A 1 104 ? -2.157 -7.118 7.818 1.00 98.50 104 GLU A C 1
ATOM 799 O O . GLU A 1 104 ? -2.208 -5.950 8.203 1.00 98.50 104 GLU A O 1
ATOM 804 N N . PRO A 1 105 ? -3.066 -7.637 6.966 1.00 98.44 105 PRO A N 1
ATOM 805 C CA . PRO A 1 105 ? -2.888 -8.861 6.179 1.00 98.44 105 PRO A CA 1
ATOM 806 C C . PRO A 1 105 ? -1.648 -8.761 5.266 1.00 98.44 105 PRO A C 1
ATOM 808 O O . PRO A 1 105 ? -1.424 -7.700 4.688 1.00 98.44 105 PRO A O 1
ATOM 811 N N . PRO A 1 106 ? -0.866 -9.841 5.063 1.00 98.12 106 PRO A N 1
ATOM 812 C CA . PRO A 1 106 ? 0.340 -9.774 4.237 1.00 98.12 106 PRO A CA 1
ATOM 813 C C . PRO A 1 106 ? 0.044 -9.285 2.813 1.00 98.12 106 PRO A C 1
ATOM 815 O O . PRO A 1 106 ? -0.759 -9.901 2.099 1.00 98.12 106 PRO A O 1
ATOM 818 N N . ALA A 1 107 ? 0.706 -8.204 2.392 1.00 98.12 107 ALA A N 1
ATOM 819 C CA . ALA A 1 107 ? 0.602 -7.666 1.035 1.00 98.12 107 ALA A CA 1
ATOM 820 C C . ALA A 1 107 ? 1.396 -8.491 0.008 1.00 98.12 107 ALA A C 1
ATOM 822 O O . ALA A 1 107 ? 2.321 -9.223 0.358 1.00 98.12 107 ALA A O 1
ATOM 823 N N . ARG A 1 108 ? 1.040 -8.368 -1.282 1.00 98.12 108 ARG A N 1
ATOM 824 C CA . ARG A 1 108 ? 1.529 -9.208 -2.403 1.00 98.12 108 ARG A CA 1
ATOM 825 C C . ARG A 1 108 ? 3.064 -9.337 -2.448 1.00 98.12 108 ARG A C 1
ATOM 827 O O . ARG A 1 108 ? 3.582 -10.427 -2.679 1.00 98.12 108 ARG A O 1
ATOM 834 N N . ASN A 1 109 ? 3.759 -8.237 -2.181 1.00 97.56 109 ASN A N 1
ATOM 835 C CA . ASN A 1 109 ? 5.211 -8.081 -2.058 1.00 97.56 109 ASN A CA 1
ATOM 836 C C . ASN A 1 109 ? 5.825 -8.795 -0.842 1.00 97.56 109 ASN A C 1
ATOM 838 O O . ASN A 1 109 ? 6.937 -9.300 -0.940 1.00 97.56 109 ASN A O 1
ATOM 842 N N . ALA A 1 110 ? 5.116 -8.859 0.287 1.00 97.81 110 ALA A N 1
ATOM 843 C CA . ALA A 1 110 ? 5.619 -9.397 1.554 1.00 97.81 110 ALA A CA 1
ATOM 844 C C . ALA A 1 110 ? 5.141 -10.831 1.847 1.00 97.81 110 ALA A C 1
ATOM 846 O O . ALA A 1 110 ? 5.671 -11.494 2.737 1.00 97.81 110 ALA A O 1
ATOM 847 N N . MET A 1 111 ? 4.165 -11.349 1.092 1.00 98.19 111 MET A N 1
ATOM 848 C CA . MET A 1 111 ? 3.577 -12.683 1.286 1.00 98.19 111 MET A CA 1
ATOM 849 C C . MET A 1 111 ? 4.621 -13.811 1.374 1.00 98.19 111 MET A C 1
ATOM 851 O O . MET A 1 111 ? 4.457 -14.732 2.173 1.00 98.19 111 MET A O 1
ATOM 855 N N . TRP A 1 112 ? 5.725 -13.742 0.625 1.00 97.62 112 TRP A N 1
ATOM 856 C CA . TRP A 1 112 ? 6.781 -14.763 0.677 1.00 97.62 112 TRP A CA 1
ATOM 857 C C . TRP A 1 112 ? 7.410 -14.910 2.076 1.00 97.62 112 TRP A C 1
ATOM 859 O O . TRP A 1 112 ? 7.789 -16.016 2.462 1.00 97.62 112 TRP A O 1
ATOM 869 N N . ARG A 1 113 ? 7.447 -13.837 2.885 1.00 97.44 113 ARG A N 1
ATOM 870 C CA . ARG A 1 113 ? 7.950 -13.869 4.273 1.00 97.44 113 ARG A CA 1
ATOM 871 C C . ARG A 1 113 ? 7.101 -14.742 5.194 1.00 97.44 113 ARG A C 1
ATOM 873 O O . ARG A 1 113 ? 7.586 -15.204 6.220 1.00 97.44 113 ARG A O 1
ATOM 880 N N . PHE A 1 114 ? 5.850 -14.983 4.812 1.00 97.50 114 PHE A N 1
ATOM 881 C CA . PHE A 1 114 ? 4.874 -15.771 5.563 1.00 97.50 114 PHE A CA 1
ATOM 882 C C . PHE A 1 114 ? 4.667 -17.174 4.966 1.00 97.50 114 PHE A C 1
ATOM 884 O O . PHE A 1 114 ? 3.689 -17.844 5.291 1.00 97.50 114 PHE A O 1
ATOM 891 N N . GLY A 1 115 ? 5.563 -17.623 4.079 1.00 97.44 115 GLY A N 1
ATOM 892 C CA . GLY A 1 115 ? 5.528 -18.969 3.497 1.00 97.44 115 GLY A CA 1
ATOM 893 C C . GLY A 1 115 ? 4.529 -19.154 2.351 1.00 97.44 115 GLY A C 1
ATOM 894 O O . GLY A 1 115 ? 4.290 -20.285 1.927 1.00 97.44 115 GLY A O 1
ATOM 895 N N . PHE A 1 116 ? 3.944 -18.075 1.823 1.00 97.81 116 PHE A N 1
ATOM 896 C CA . PHE A 1 116 ? 3.128 -18.159 0.612 1.00 97.81 116 PHE A CA 1
ATOM 897 C C . PHE A 1 116 ? 4.011 -18.403 -0.626 1.00 97.81 116 PHE A C 1
ATOM 899 O O . PHE A 1 116 ? 5.143 -17.922 -0.675 1.00 97.81 116 PHE A O 1
ATOM 906 N N . PRO A 1 117 ? 3.497 -19.083 -1.670 1.00 96.62 117 PRO A N 1
ATOM 907 C CA . PRO A 1 117 ? 4.259 -19.436 -2.872 1.00 96.62 117 PRO A CA 1
ATOM 908 C C . PRO A 1 117 ? 4.408 -18.262 -3.865 1.00 96.62 117 PRO A C 1
ATOM 910 O O . PRO A 1 117 ? 4.348 -18.450 -5.083 1.00 96.62 117 PRO A O 1
ATOM 913 N N . ASN A 1 118 ? 4.547 -17.038 -3.355 1.00 95.25 118 ASN A N 1
ATOM 914 C CA . ASN A 1 118 ? 4.870 -15.852 -4.142 1.00 95.25 118 ASN A CA 1
ATOM 915 C C . ASN A 1 118 ? 6.365 -15.858 -4.495 1.00 95.25 118 ASN A C 1
ATOM 917 O O . ASN A 1 118 ? 7.177 -16.424 -3.762 1.00 95.25 118 ASN A O 1
ATOM 921 N N . ALA A 1 119 ? 6.733 -15.208 -5.603 1.00 95.75 119 ALA A N 1
ATOM 922 C CA . ALA A 1 119 ? 8.138 -14.930 -5.880 1.00 95.75 119 ALA A CA 1
ATOM 923 C C . ALA A 1 119 ? 8.740 -14.093 -4.738 1.00 95.75 119 ALA A C 1
ATOM 925 O O . ALA A 1 119 ? 8.058 -13.253 -4.144 1.00 95.75 119 ALA A O 1
ATOM 926 N N . VAL A 1 120 ? 10.007 -14.348 -4.416 1.00 96.94 120 VAL A N 1
ATOM 927 C CA . VAL A 1 120 ? 10.712 -13.617 -3.360 1.00 96.94 120 VAL A CA 1
ATOM 928 C C . VAL A 1 120 ? 11.001 -12.202 -3.850 1.00 96.94 120 VAL A C 1
ATOM 930 O O . VAL A 1 120 ? 11.633 -12.023 -4.887 1.00 96.94 120 VAL A O 1
ATOM 933 N N . ASN A 1 121 ? 10.562 -11.205 -3.083 1.00 95.31 121 ASN A N 1
ATOM 934 C CA . ASN A 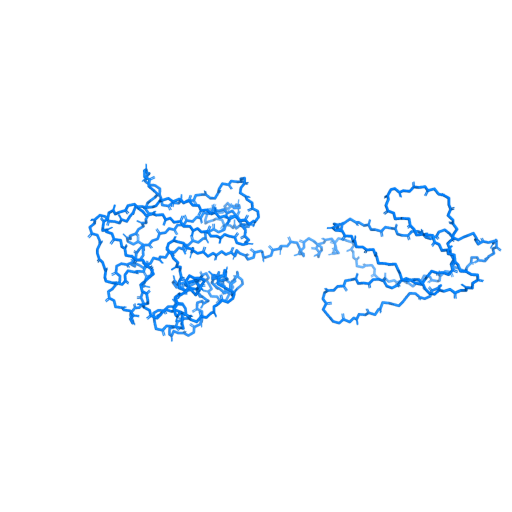1 121 ? 10.914 -9.804 -3.290 1.00 95.31 121 ASN A CA 1
ATOM 935 C C . ASN A 1 121 ? 11.726 -9.317 -2.081 1.00 95.31 121 ASN A C 1
ATOM 937 O O . ASN A 1 121 ? 11.175 -9.104 -1.002 1.00 95.31 121 ASN A O 1
ATOM 941 N N . TYR A 1 122 ? 13.045 -9.181 -2.235 1.00 94.88 122 TYR A N 1
ATOM 942 C CA . TYR A 1 122 ? 13.913 -8.692 -1.156 1.00 94.88 122 TYR A CA 1
ATOM 943 C C . TYR A 1 122 ? 13.726 -7.196 -0.870 1.00 94.88 122 TYR A C 1
ATOM 945 O O . TYR A 1 122 ? 13.973 -6.770 0.257 1.00 94.88 122 TYR A O 1
ATOM 953 N N . ASN A 1 123 ? 13.217 -6.453 -1.855 1.00 95.31 123 ASN A N 1
ATOM 954 C CA . ASN A 1 123 ? 12.889 -5.032 -1.791 1.00 95.31 123 ASN A CA 1
ATOM 955 C C . ASN A 1 123 ? 11.378 -4.845 -1.579 1.00 95.31 123 ASN A C 1
ATOM 957 O O . ASN A 1 123 ? 10.744 -3.934 -2.105 1.00 95.31 123 ASN A O 1
ATOM 961 N N . ASP A 1 124 ? 10.751 -5.740 -0.819 1.00 96.56 124 ASP A N 1
ATOM 962 C CA . ASP A 1 124 ? 9.316 -5.693 -0.552 1.00 96.56 124 ASP A CA 1
ATOM 963 C C . ASP A 1 124 ? 8.893 -4.500 0.312 1.00 96.56 124 ASP A C 1
ATOM 965 O O . ASP A 1 124 ? 7.713 -4.280 0.521 1.00 96.56 124 ASP A O 1
ATOM 969 N N . ASN A 1 125 ? 9.823 -3.705 0.812 1.00 96.69 125 ASN A N 1
ATOM 970 C CA . ASN A 1 125 ? 9.564 -2.425 1.456 1.00 96.69 125 ASN A CA 1
ATOM 971 C C . ASN A 1 125 ? 9.646 -1.228 0.484 1.00 96.69 125 ASN A C 1
ATOM 973 O O . ASN A 1 125 ? 9.529 -0.092 0.938 1.00 96.69 125 ASN A O 1
ATOM 977 N N . GLU A 1 126 ? 9.853 -1.458 -0.820 1.00 94.81 126 GLU A N 1
ATOM 978 C CA . GLU A 1 126 ? 10.176 -0.427 -1.822 1.00 94.81 126 GLU A CA 1
ATOM 979 C C . GLU A 1 126 ? 9.031 -0.096 -2.804 1.00 94.81 126 GLU A C 1
ATOM 981 O O . GLU A 1 126 ? 9.258 0.379 -3.917 1.00 94.81 126 GLU A O 1
ATOM 986 N N . LEU A 1 127 ? 7.771 -0.307 -2.406 1.00 96.19 127 LEU A N 1
ATOM 987 C CA . LEU A 1 127 ? 6.603 0.050 -3.229 1.00 96.19 127 LEU A CA 1
ATOM 988 C C . LEU A 1 127 ? 6.199 1.521 -3.089 1.00 96.19 127 LEU A C 1
ATOM 990 O O . LEU A 1 127 ? 5.088 1.859 -2.689 1.00 96.19 127 LEU A O 1
ATOM 994 N N . PHE A 1 128 ? 7.134 2.402 -3.429 1.00 95.31 128 PHE A N 1
ATOM 995 C CA . PHE A 1 128 ? 7.013 3.858 -3.324 1.00 95.31 128 PHE A CA 1
ATOM 996 C C . PHE A 1 128 ? 6.813 4.530 -4.699 1.00 95.31 128 PHE A C 1
ATOM 998 O O . PHE A 1 128 ? 7.362 5.598 -4.977 1.00 95.31 128 PHE A O 1
ATOM 1005 N N . CYS A 1 129 ? 6.053 3.895 -5.600 1.00 96.44 129 CYS A N 1
ATOM 1006 C CA . CYS A 1 129 ? 5.719 4.419 -6.934 1.00 96.44 129 CYS A CA 1
ATOM 1007 C C . CYS A 1 129 ? 6.934 4.616 -7.866 1.00 96.44 129 CYS A C 1
ATOM 1009 O O . CYS A 1 129 ? 6.894 5.423 -8.797 1.00 96.44 129 CYS A O 1
ATOM 1011 N N . GLY A 1 130 ? 8.029 3.884 -7.625 1.00 93.06 130 GLY A N 1
ATOM 1012 C CA . GLY A 1 130 ? 9.299 4.011 -8.358 1.00 93.06 130 GLY A CA 1
ATOM 1013 C C . GLY A 1 130 ? 10.236 5.108 -7.847 1.00 93.06 130 GLY A C 1
ATOM 1014 O O . GLY A 1 130 ? 11.353 5.237 -8.339 1.00 93.06 130 GLY A O 1
ATOM 1015 N N . GLY A 1 131 ? 9.806 5.883 -6.856 1.00 90.94 131 GLY A N 1
ATOM 1016 C CA . GLY A 1 131 ? 10.592 6.912 -6.181 1.00 90.94 131 GLY A CA 1
ATOM 1017 C C . GLY A 1 131 ? 10.090 8.298 -6.532 1.00 90.94 131 GLY A C 1
ATOM 1018 O O . GLY A 1 131 ? 9.369 8.471 -7.510 1.00 90.94 131 GLY A O 1
ATOM 1019 N N . TYR A 1 132 ? 10.478 9.302 -5.744 1.00 87.19 132 TYR A N 1
ATOM 1020 C CA . TYR A 1 132 ? 9.940 10.656 -5.898 1.00 87.19 132 TYR A CA 1
ATOM 1021 C C . TYR A 1 132 ? 10.114 11.210 -7.320 1.00 87.19 132 TYR A C 1
ATOM 1023 O O . TYR A 1 132 ? 9.135 11.640 -7.924 1.00 87.19 132 TYR A O 1
ATOM 1031 N N . ALA A 1 133 ? 11.329 11.148 -7.879 1.00 89.06 133 ALA A N 1
ATOM 1032 C CA . ALA A 1 133 ? 11.598 11.653 -9.227 1.00 89.06 133 ALA A CA 1
ATOM 1033 C C . ALA A 1 133 ? 10.786 10.892 -10.292 1.00 89.06 133 ALA A C 1
ATOM 1035 O O . ALA A 1 133 ? 10.183 11.493 -11.178 1.00 89.06 133 ALA A O 1
ATOM 1036 N N . VAL A 1 134 ? 10.685 9.566 -10.169 1.00 93.38 134 VAL A N 1
ATOM 1037 C CA . VAL A 1 134 ? 9.888 8.747 -11.092 1.00 93.38 134 VAL A CA 1
ATOM 1038 C C . VAL A 1 134 ? 8.402 9.089 -10.986 1.00 93.38 134 VAL A C 1
ATOM 1040 O O . VAL A 1 134 ? 7.744 9.273 -12.006 1.00 93.38 134 VAL A O 1
ATOM 1043 N N . GLN A 1 135 ? 7.858 9.213 -9.778 1.00 93.25 135 GLN A N 1
ATOM 1044 C CA . GLN A 1 135 ? 6.450 9.537 -9.581 1.00 93.25 135 GLN A CA 1
ATOM 1045 C C . GLN A 1 135 ? 6.129 10.957 -10.059 1.00 93.25 135 GLN A C 1
ATOM 1047 O O . GLN A 1 135 ? 5.250 11.138 -10.896 1.00 93.25 135 GLN A O 1
ATOM 1052 N N . TRP A 1 136 ? 6.819 11.970 -9.541 1.00 89.31 136 TRP A N 1
ATOM 1053 C CA . TRP A 1 136 ? 6.421 13.368 -9.705 1.00 89.31 136 TRP A CA 1
ATOM 1054 C C . TRP A 1 136 ? 7.004 14.032 -10.948 1.00 89.31 136 TRP A C 1
ATOM 1056 O O . TRP A 1 136 ? 6.295 14.796 -11.600 1.00 89.31 136 TRP A O 1
ATOM 1066 N N . GLU A 1 137 ? 8.250 13.728 -11.315 1.00 91.44 137 GLU A N 1
ATOM 1067 C CA . GLU A 1 137 ? 8.901 14.357 -12.471 1.00 91.44 137 GLU A CA 1
ATOM 1068 C C . GLU A 1 137 ? 8.597 13.599 -13.768 1.00 91.44 137 GLU A C 1
ATOM 1070 O O . GLU A 1 137 ? 8.249 14.214 -14.775 1.00 91.44 137 GLU A O 1
ATOM 1075 N N . GLN A 1 138 ? 8.678 12.264 -13.752 1.00 93.69 138 GLN A N 1
ATOM 1076 C CA . GLN A 1 138 ? 8.441 11.442 -14.945 1.00 93.69 138 GLN A CA 1
ATOM 1077 C C . GLN A 1 138 ? 6.959 11.084 -15.133 1.00 93.69 138 GLN A C 1
ATOM 1079 O O . GLN A 1 138 ? 6.424 11.234 -16.232 1.00 93.69 138 GLN A O 1
ATOM 1084 N N . ASN A 1 139 ? 6.288 10.610 -14.080 1.00 95.31 139 ASN A N 1
ATOM 1085 C CA . ASN A 1 139 ? 4.917 10.095 -14.159 1.00 95.31 139 ASN A CA 1
ATOM 1086 C C . ASN A 1 139 ? 3.847 11.133 -13.771 1.00 95.31 139 ASN A C 1
ATOM 1088 O O . ASN A 1 139 ? 2.674 10.782 -13.666 1.00 95.31 139 ASN A O 1
ATOM 1092 N N . GLN A 1 140 ? 4.214 12.404 -13.570 1.00 95.69 140 GLN A N 1
ATOM 1093 C CA . GLN A 1 140 ? 3.274 13.503 -13.291 1.00 95.69 140 GLN A CA 1
ATOM 1094 C C . GLN A 1 140 ? 2.372 13.241 -12.067 1.00 95.69 140 GLN A C 1
ATOM 1096 O O . GLN A 1 140 ? 1.167 13.479 -12.094 1.00 95.69 140 GLN A O 1
ATOM 1101 N N . GLY A 1 141 ? 2.953 12.690 -11.002 1.00 91.12 141 GLY A N 1
ATOM 1102 C CA . GLY A 1 141 ? 2.274 12.331 -9.755 1.00 91.12 141 GLY A CA 1
ATOM 1103 C C . GLY A 1 141 ? 1.608 10.951 -9.767 1.00 91.12 141 GLY A C 1
ATOM 1104 O O . GLY A 1 141 ? 1.190 10.469 -8.713 1.00 91.12 141 GLY A O 1
ATOM 1105 N N . GLN A 1 142 ? 1.534 10.287 -10.923 1.00 96.81 142 GLN A N 1
ATOM 1106 C CA . GLN A 1 142 ? 0.824 9.017 -11.072 1.00 96.81 142 GLN A CA 1
ATOM 1107 C C . GLN A 1 142 ? 1.613 7.844 -10.476 1.00 96.81 142 GLN A C 1
ATOM 1109 O O . GLN A 1 142 ? 2.844 7.780 -10.545 1.00 96.81 142 GLN A O 1
ATOM 1114 N N . CYS A 1 143 ? 0.875 6.885 -9.922 1.00 97.12 143 CYS A N 1
ATOM 1115 C CA . CYS A 1 143 ? 1.383 5.667 -9.299 1.00 97.12 143 CYS A CA 1
ATOM 1116 C C . CYS A 1 143 ? 0.542 4.468 -9.752 1.00 97.12 143 CYS A C 1
ATOM 1118 O O . CYS A 1 143 ? -0.649 4.625 -10.022 1.00 97.12 143 CYS A O 1
ATOM 1120 N N . GLY A 1 144 ? 1.141 3.278 -9.853 1.00 97.50 144 GLY A N 1
ATOM 1121 C CA . GLY A 1 144 ? 0.370 2.045 -10.017 1.00 97.50 144 GLY A CA 1
ATOM 1122 C C . GLY A 1 144 ? -0.501 1.789 -8.786 1.00 97.50 144 GLY A C 1
ATOM 1123 O O . GLY A 1 144 ? -0.107 2.115 -7.665 1.00 97.50 144 GLY A O 1
ATOM 1124 N N . VAL A 1 145 ? -1.669 1.170 -8.968 1.00 97.00 145 VAL A N 1
ATOM 1125 C CA . VAL A 1 145 ? -2.648 0.976 -7.874 1.00 97.00 145 VAL A CA 1
ATOM 1126 C C . VAL A 1 145 ? -2.101 0.125 -6.721 1.00 97.00 145 VAL A C 1
ATOM 1128 O O . VAL A 1 145 ? -2.588 0.216 -5.595 1.00 97.00 145 VAL A O 1
ATOM 1131 N N . CYS A 1 146 ? -1.062 -0.672 -6.989 1.00 97.31 146 CYS A N 1
ATOM 1132 C CA . CYS A 1 146 ? -0.354 -1.500 -6.013 1.00 97.31 146 CYS A CA 1
ATOM 1133 C C . CYS A 1 146 ? 1.061 -0.986 -5.666 1.00 97.31 146 CYS A C 1
ATOM 1135 O O . CYS A 1 146 ? 1.872 -1.759 -5.166 1.00 97.31 146 CYS A O 1
ATOM 1137 N N . GLY A 1 147 ? 1.376 0.290 -5.925 1.00 97.00 147 GLY A N 1
ATOM 1138 C CA . GLY A 1 147 ? 2.645 0.924 -5.526 1.00 97.00 147 GLY A CA 1
ATOM 1139 C C . GLY A 1 147 ? 3.808 0.770 -6.516 1.00 97.00 147 GLY A C 1
ATOM 1140 O O . GLY A 1 147 ? 4.899 1.288 -6.270 1.00 97.00 147 GLY A O 1
ATOM 1141 N N . ASP A 1 148 ? 3.582 0.101 -7.648 1.00 98.19 148 ASP A N 1
ATOM 1142 C CA . ASP A 1 148 ? 4.523 0.029 -8.769 1.00 98.19 148 ASP A CA 1
ATOM 1143 C C . ASP A 1 148 ? 4.704 1.398 -9.459 1.00 98.19 148 ASP A C 1
ATOM 1145 O O . ASP A 1 148 ? 3.820 2.261 -9.438 1.00 98.19 148 ASP A O 1
ATOM 1149 N N . ALA A 1 149 ? 5.837 1.596 -10.140 1.00 97.56 149 ALA A N 1
ATOM 1150 C CA . ALA A 1 149 ? 6.042 2.779 -10.973 1.00 97.56 149 ALA A CA 1
ATOM 1151 C C . ALA A 1 149 ? 5.023 2.822 -12.125 1.00 97.56 149 ALA A C 1
ATOM 1153 O O . ALA A 1 149 ? 4.858 1.854 -12.868 1.00 97.56 149 ALA A O 1
ATOM 1154 N N . TYR A 1 150 ? 4.360 3.966 -12.302 1.00 97.94 150 TYR A N 1
ATOM 1155 C CA . TYR A 1 150 ? 3.214 4.080 -13.207 1.00 97.94 150 TYR A CA 1
ATOM 1156 C C . TYR A 1 150 ? 3.533 3.750 -14.675 1.00 97.94 150 TYR A C 1
ATOM 1158 O O . TYR A 1 150 ? 2.732 3.107 -15.347 1.00 97.94 150 TYR A O 1
ATOM 1166 N N . HIS A 1 151 ? 4.716 4.128 -15.170 1.00 96.69 151 HIS A N 1
ATOM 1167 C CA . HIS A 1 151 ? 5.124 3.883 -16.560 1.00 96.69 151 HIS A CA 1
ATOM 1168 C C . HIS A 1 151 ? 5.473 2.419 -16.882 1.00 96.69 151 HIS A C 1
ATOM 1170 O O . HIS A 1 151 ? 5.758 2.109 -18.043 1.00 96.69 151 HIS A O 1
ATOM 1176 N N . LEU A 1 152 ? 5.519 1.521 -15.890 1.00 97.69 152 LEU A N 1
ATOM 1177 C CA . LEU A 1 152 ? 5.743 0.100 -16.154 1.00 97.69 152 LEU A CA 1
ATOM 1178 C C . LEU A 1 152 ? 4.604 -0.459 -17.006 1.00 97.69 152 LEU A C 1
ATOM 1180 O O . LEU A 1 152 ? 3.459 -0.023 -16.890 1.00 97.69 152 LEU A O 1
ATOM 1184 N N . ARG A 1 153 ? 4.928 -1.427 -17.866 1.00 96.69 153 ARG A N 1
ATOM 1185 C CA . ARG A 1 153 ? 3.933 -2.089 -18.715 1.00 96.69 153 ARG A CA 1
ATOM 1186 C C . ARG A 1 153 ? 2.952 -2.883 -17.863 1.00 96.69 153 ARG A C 1
ATOM 1188 O O . ARG A 1 153 ? 3.354 -3.487 -16.873 1.00 96.69 153 ARG A O 1
ATOM 1195 N N . ASP A 1 154 ? 1.707 -2.927 -18.316 1.00 95.44 154 ASP A N 1
ATOM 1196 C CA . ASP A 1 154 ? 0.671 -3.718 -17.667 1.00 95.44 154 ASP A CA 1
ATOM 1197 C C . ASP A 1 154 ? 0.742 -5.202 -18.098 1.00 95.44 154 ASP A C 1
ATOM 1199 O O . ASP A 1 154 ? 1.089 -5.492 -19.251 1.00 95.44 154 ASP A O 1
ATOM 1203 N N . PRO A 1 155 ? 0.383 -6.147 -17.208 1.00 96.00 155 PRO A N 1
ATOM 1204 C CA . PRO A 1 155 ? 0.133 -5.913 -15.785 1.00 96.00 155 PRO A CA 1
ATOM 1205 C C . PRO A 1 155 ? 1.437 -5.557 -15.060 1.00 96.00 155 PRO A C 1
ATOM 1207 O O . PRO A 1 155 ? 2.469 -6.201 -15.283 1.00 96.00 155 PRO A O 1
ATOM 1210 N N . LYS A 1 156 ? 1.395 -4.550 -14.178 1.00 98.00 156 LYS A N 1
ATOM 1211 C CA . LYS A 1 156 ? 2.566 -4.219 -13.356 1.00 98.00 156 LYS A CA 1
ATOM 1212 C C . LYS A 1 156 ? 2.865 -5.372 -12.388 1.00 98.00 156 LYS A C 1
ATOM 1214 O O . LYS A 1 156 ? 1.971 -6.173 -12.098 1.00 98.00 156 LYS A O 1
ATOM 1219 N N . PRO A 1 157 ? 4.102 -5.502 -11.874 1.00 97.94 157 PRO A N 1
ATOM 1220 C CA . PRO A 1 157 ? 4.506 -6.672 -11.094 1.00 97.94 157 PRO A CA 1
ATOM 1221 C C . PRO A 1 157 ? 3.581 -7.017 -9.920 1.00 97.94 157 PRO A C 1
ATOM 1223 O O . PRO A 1 157 ? 3.337 -8.200 -9.667 1.00 97.94 157 PRO A O 1
ATOM 1226 N N . HIS A 1 158 ? 3.039 -6.018 -9.220 1.00 98.19 158 HIS A N 1
ATOM 1227 C CA . HIS A 1 158 ? 2.163 -6.227 -8.070 1.00 98.19 158 HIS A CA 1
ATOM 1228 C C . HIS A 1 158 ? 0.680 -6.160 -8.413 1.00 98.19 158 HIS A C 1
ATOM 1230 O O . HIS A 1 158 ? -0.127 -6.379 -7.516 1.00 98.19 158 HIS A O 1
ATOM 1236 N N . GLU A 1 159 ? 0.302 -5.926 -9.666 1.00 97.81 159 GLU A N 1
ATOM 1237 C CA . GLU A 1 159 ? -1.080 -5.935 -10.153 1.00 97.81 159 GLU A CA 1
ATOM 1238 C C . GLU A 1 159 ? -1.527 -7.349 -10.587 1.00 97.81 159 GLU A C 1
ATOM 1240 O O . GLU A 1 159 ? -0.745 -8.298 -10.636 1.00 97.81 159 GLU A O 1
ATOM 1245 N N . ALA A 1 160 ? -2.817 -7.528 -10.852 1.00 97.50 160 ALA A N 1
ATOM 1246 C CA . ALA A 1 160 ? -3.495 -8.774 -11.154 1.00 97.50 160 ALA A CA 1
ATOM 1247 C C . ALA A 1 160 ? -2.922 -9.390 -12.431 1.00 97.50 160 ALA A C 1
ATOM 1249 O O . ALA A 1 160 ? -2.952 -8.794 -13.504 1.00 97.50 160 ALA A O 1
ATOM 1250 N N . GLY A 1 161 ? -2.394 -10.608 -12.309 1.00 95.12 161 GLY A N 1
ATOM 1251 C CA . GLY A 1 161 ? -1.670 -11.273 -13.394 1.00 95.12 161 GLY A CA 1
ATOM 1252 C C . GLY A 1 161 ? -0.181 -10.921 -13.475 1.00 95.12 161 GLY A C 1
ATOM 1253 O O . GLY A 1 161 ? 0.534 -11.575 -14.231 1.00 95.12 161 GLY A O 1
ATOM 1254 N N . GLY A 1 162 ? 0.296 -9.961 -12.678 1.00 96.56 162 GLY A N 1
ATOM 1255 C CA . GLY A 1 162 ? 1.712 -9.677 -12.475 1.00 96.56 162 GLY A CA 1
ATOM 1256 C C . GLY A 1 162 ? 2.431 -10.759 -11.663 1.00 96.56 162 GLY A C 1
ATOM 1257 O O . GLY A 1 162 ? 1.822 -11.690 -11.123 1.00 96.56 162 GLY A O 1
ATOM 1258 N N . GLU A 1 163 ? 3.754 -10.625 -11.560 1.00 96.88 163 GLU A N 1
ATOM 1259 C CA . GLU A 1 163 ? 4.644 -11.577 -10.881 1.00 96.88 163 GLU A CA 1
ATOM 1260 C C . GLU A 1 163 ? 4.217 -11.876 -9.432 1.00 96.88 163 GLU A C 1
ATOM 1262 O O . GLU A 1 163 ? 4.190 -13.038 -9.007 1.00 96.88 163 GLU A O 1
ATOM 1267 N N . TYR A 1 164 ? 3.817 -10.840 -8.690 1.00 97.69 164 TYR A N 1
ATOM 1268 C CA . TYR A 1 164 ? 3.388 -10.934 -7.295 1.00 97.69 164 TYR A CA 1
ATOM 1269 C C . TYR A 1 164 ? 1.855 -10.977 -7.150 1.00 97.69 164 TYR A C 1
ATOM 1271 O O . TYR A 1 164 ? 1.337 -11.503 -6.161 1.00 97.69 164 TYR A O 1
ATOM 1279 N N . GLY A 1 165 ? 1.100 -10.497 -8.144 1.00 96.56 165 GLY A N 1
ATOM 1280 C CA . GLY A 1 165 ? -0.369 -10.481 -8.163 1.00 96.56 165 GLY A CA 1
ATOM 1281 C C . GLY A 1 165 ? -1.017 -11.771 -8.676 1.00 96.56 165 GLY A C 1
ATOM 1282 O O . GLY A 1 165 ? -1.879 -11.752 -9.554 1.00 96.56 165 GLY A O 1
ATOM 1283 N N . ARG A 1 166 ? -0.653 -12.920 -8.092 1.00 94.56 166 ARG A N 1
ATOM 1284 C CA . ARG A 1 166 ? -1.082 -14.263 -8.548 1.00 94.56 166 ARG A CA 1
ATOM 1285 C C . ARG A 1 166 ? -2.488 -14.700 -8.103 1.00 94.56 166 ARG A C 1
ATOM 1287 O O . ARG A 1 166 ? -2.897 -15.836 -8.364 1.00 94.56 166 ARG A O 1
ATOM 1294 N N . GLY A 1 167 ? -3.223 -13.835 -7.404 1.00 96.12 167 GLY A N 1
ATOM 1295 C CA . GLY A 1 167 ? -4.563 -14.136 -6.885 1.00 96.12 167 GLY A CA 1
ATOM 1296 C C . GLY A 1 167 ? -4.590 -15.086 -5.684 1.00 96.12 167 GLY A C 1
ATOM 1297 O O . GLY A 1 167 ? -5.585 -15.781 -5.479 1.00 96.12 167 GLY A O 1
ATOM 1298 N N . ILE A 1 168 ? -3.498 -15.157 -4.918 1.00 97.69 168 ILE A N 1
ATOM 1299 C CA . ILE A 1 168 ? -3.427 -15.940 -3.680 1.00 97.69 168 ILE A CA 1
ATOM 1300 C C . ILE A 1 168 ? -4.147 -15.162 -2.573 1.00 97.69 168 ILE A C 1
ATOM 1302 O O . ILE A 1 168 ? -3.884 -13.981 -2.366 1.00 97.69 168 ILE A O 1
ATOM 1306 N N . ILE A 1 169 ? -5.058 -15.825 -1.860 1.00 98.19 169 ILE A N 1
ATOM 1307 C CA . ILE A 1 169 ? -5.806 -15.222 -0.753 1.00 98.19 169 ILE A CA 1
ATOM 1308 C C . ILE A 1 169 ? -4.949 -15.279 0.515 1.00 98.19 169 ILE A C 1
ATOM 1310 O O . ILE A 1 169 ? -4.717 -16.365 1.045 1.00 98.19 169 ILE A O 1
ATOM 1314 N N . SER A 1 170 ? -4.486 -14.123 1.000 1.00 97.69 170 SER A N 1
ATOM 1315 C CA . SER A 1 170 ? -3.646 -14.044 2.204 1.00 97.69 170 SER A CA 1
ATOM 1316 C C . SER A 1 170 ? -4.448 -14.226 3.494 1.00 97.69 170 SER A C 1
ATOM 1318 O O . SER A 1 170 ? -3.952 -14.838 4.442 1.00 97.69 170 SER A O 1
ATOM 1320 N N . ARG A 1 171 ? -5.697 -13.742 3.534 1.00 98.38 171 ARG A N 1
ATOM 1321 C CA . ARG A 1 171 ? -6.601 -13.826 4.692 1.00 98.38 171 ARG A CA 1
ATOM 1322 C C . ARG A 1 171 ? -8.064 -13.963 4.270 1.00 98.38 171 ARG A C 1
ATOM 1324 O O . ARG A 1 171 ? -8.438 -13.623 3.150 1.00 98.38 171 ARG A O 1
ATOM 1331 N N . ARG A 1 172 ? -8.896 -14.472 5.183 1.00 98.38 172 ARG A N 1
ATOM 1332 C CA . ARG A 1 172 ? -10.356 -14.579 5.035 1.00 98.38 172 ARG A CA 1
ATOM 1333 C C . ARG A 1 172 ? -11.017 -13.932 6.243 1.00 98.38 172 ARG A C 1
ATOM 1335 O O . ARG A 1 172 ? -10.628 -14.222 7.370 1.00 98.38 172 ARG A O 1
ATOM 1342 N N . TYR A 1 173 ? -12.022 -13.107 5.987 1.00 98.38 173 TYR A N 1
ATOM 1343 C CA . TYR A 1 173 ? -12.727 -12.338 7.005 1.00 98.38 173 TYR A CA 1
ATOM 1344 C C . TYR A 1 173 ? -14.238 -12.428 6.801 1.00 98.38 173 TYR A C 1
ATOM 1346 O O . TYR A 1 173 ? -14.710 -12.776 5.715 1.00 98.38 173 TYR A O 1
ATOM 1354 N N . PHE A 1 174 ? -14.991 -12.080 7.839 1.00 98.00 174 PHE A N 1
ATOM 1355 C CA . PHE A 1 174 ? -16.429 -11.857 7.752 1.00 98.00 174 PHE A CA 1
ATOM 1356 C C . PHE A 1 174 ? -16.730 -10.388 7.430 1.00 98.00 174 PHE A C 1
ATOM 1358 O O . PHE A 1 174 ? -15.989 -9.485 7.821 1.00 98.00 174 PHE A O 1
ATOM 1365 N N . ALA A 1 175 ? -17.838 -10.134 6.733 1.00 98.00 175 ALA A N 1
ATOM 1366 C CA . ALA A 1 175 ? -18.303 -8.769 6.502 1.00 98.00 175 ALA A CA 1
ATOM 1367 C C . ALA A 1 175 ? -18.541 -8.056 7.846 1.00 98.00 175 ALA A C 1
ATOM 1369 O O . ALA A 1 175 ? -19.083 -8.643 8.784 1.00 98.00 175 ALA A O 1
ATOM 1370 N N . GLY A 1 176 ? -18.110 -6.798 7.959 1.00 97.31 176 GLY A N 1
ATOM 1371 C CA . GLY A 1 176 ? -18.255 -6.017 9.194 1.00 97.31 176 GLY A CA 1
ATOM 1372 C C . GLY A 1 176 ? -17.237 -6.312 10.295 1.00 97.31 176 GLY A C 1
ATOM 1373 O O . GLY A 1 176 ? -17.276 -5.630 11.321 1.00 97.31 176 GLY A O 1
ATOM 1374 N N . GLN A 1 177 ? -16.360 -7.304 10.104 1.00 98.25 177 GLN A N 1
ATOM 1375 C CA . GLN A 1 177 ? -15.363 -7.714 11.089 1.00 98.25 177 GLN A CA 1
ATOM 1376 C C . GLN A 1 177 ? -14.348 -6.593 11.364 1.00 98.25 177 GLN A C 1
ATOM 1378 O O . GLN A 1 177 ? -13.889 -5.913 10.446 1.00 98.25 177 GLN A O 1
ATOM 1383 N N . GLU A 1 178 ? -13.974 -6.428 12.634 1.00 98.44 178 GLU A N 1
ATOM 1384 C CA . GLU A 1 178 ? -12.774 -5.678 13.007 1.00 98.44 178 GLU A CA 1
ATOM 1385 C C . GLU A 1 178 ? -11.545 -6.567 12.824 1.00 98.44 178 GLU A C 1
ATOM 1387 O O . GLU A 1 178 ? -11.510 -7.689 13.335 1.00 98.44 178 GLU A O 1
ATOM 1392 N N . ILE A 1 179 ? -10.556 -6.074 12.087 1.00 98.69 179 ILE A N 1
ATOM 1393 C CA . ILE A 1 179 ? -9.348 -6.822 11.740 1.00 98.69 179 ILE A CA 1
ATOM 1394 C C . ILE A 1 179 ? -8.110 -6.097 12.254 1.00 98.69 179 ILE A C 1
ATOM 1396 O O . ILE A 1 179 ? -8.083 -4.864 12.297 1.00 98.69 179 ILE A O 1
ATOM 1400 N N . ASP A 1 180 ? -7.096 -6.873 12.623 1.00 98.69 180 ASP A N 1
ATOM 1401 C CA . ASP A 1 180 ? -5.770 -6.352 12.935 1.00 98.69 180 ASP A CA 1
ATOM 1402 C C . ASP A 1 180 ? -5.050 -5.939 11.649 1.00 98.69 180 ASP A C 1
ATOM 1404 O O . ASP A 1 180 ? -5.128 -6.619 10.624 1.00 98.69 180 ASP A O 1
ATOM 1408 N N . VAL A 1 181 ? -4.358 -4.808 11.730 1.00 98.81 181 VAL A N 1
ATOM 1409 C CA . VAL A 1 181 ? -3.473 -4.278 10.700 1.00 98.81 181 VAL A CA 1
ATOM 1410 C C . VAL A 1 181 ? -2.092 -4.112 11.311 1.00 98.81 181 VAL A C 1
ATOM 1412 O O . VAL A 1 181 ? -1.946 -3.498 12.370 1.00 98.81 181 VAL A O 1
ATOM 1415 N N . GLU A 1 182 ? -1.081 -4.647 10.634 1.00 98.88 182 GLU A N 1
ATOM 1416 C CA . GLU A 1 182 ? 0.323 -4.480 11.000 1.00 98.88 182 GLU A CA 1
ATOM 1417 C C . GLU A 1 182 ? 1.095 -3.900 9.819 1.00 98.88 182 GLU A C 1
ATOM 1419 O O . GLU A 1 182 ? 1.140 -4.494 8.741 1.00 98.88 182 GLU A O 1
ATOM 1424 N N . ILE A 1 183 ? 1.718 -2.744 10.032 1.00 98.75 183 ILE A N 1
ATOM 1425 C CA . ILE A 1 183 ? 2.585 -2.078 9.061 1.00 98.75 183 ILE A CA 1
ATOM 1426 C C . ILE A 1 183 ? 3.977 -1.970 9.666 1.00 98.75 183 ILE A C 1
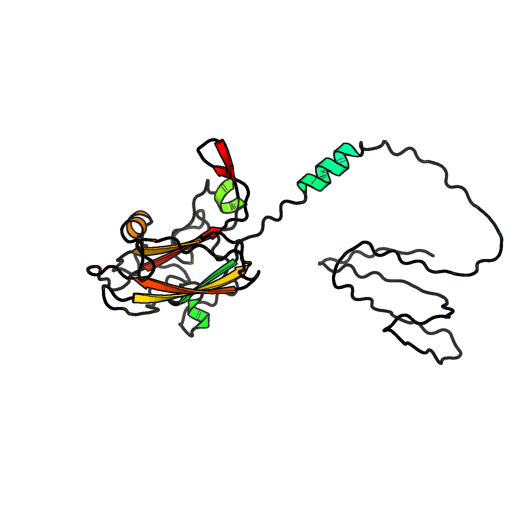ATOM 1428 O O . ILE A 1 183 ? 4.147 -1.420 10.751 1.00 98.75 183 ILE A O 1
ATOM 1432 N N . GLU A 1 184 ? 4.980 -2.453 8.944 1.00 98.38 184 GLU A N 1
ATOM 1433 C CA . GLU A 1 184 ? 6.383 -2.273 9.305 1.00 98.38 184 GLU A CA 1
ATOM 1434 C C . GLU A 1 184 ? 6.980 -1.166 8.437 1.00 98.38 184 GLU A C 1
ATOM 1436 O O . GLU A 1 184 ? 7.010 -1.287 7.210 1.00 98.38 184 GLU A O 1
ATOM 1441 N N . LEU A 1 185 ? 7.491 -0.105 9.066 1.00 97.69 185 LEU A N 1
ATOM 1442 C CA . LEU A 1 185 ? 8.318 0.892 8.393 1.00 97.69 185 LEU A CA 1
ATOM 1443 C C . LEU A 1 185 ? 9.789 0.617 8.695 1.00 97.69 185 LEU A C 1
ATOM 1445 O O . LEU A 1 185 ? 10.252 0.753 9.828 1.00 97.69 185 LEU A O 1
ATOM 1449 N N . THR A 1 186 ? 10.557 0.285 7.661 1.00 95.62 186 THR A N 1
ATOM 1450 C CA . THR A 1 186 ? 12.018 0.144 7.752 1.00 95.62 186 THR A CA 1
ATOM 1451 C C . THR A 1 186 ? 12.744 1.482 7.586 1.00 95.62 186 THR A C 1
ATOM 1453 O O . THR A 1 186 ? 13.945 1.557 7.848 1.00 95.62 186 THR A O 1
ATOM 1456 N N . ALA A 1 187 ? 12.030 2.518 7.135 1.00 92.88 187 ALA A N 1
ATOM 1457 C CA . ALA A 1 187 ? 12.423 3.921 7.199 1.00 92.88 187 ALA A CA 1
ATOM 1458 C C . ALA A 1 187 ? 11.161 4.773 7.419 1.00 92.88 187 ALA A C 1
ATOM 1460 O O . ALA A 1 187 ? 10.358 4.950 6.502 1.00 92.88 187 ALA A O 1
ATOM 1461 N N . ASN A 1 188 ? 10.978 5.251 8.650 1.00 92.38 188 ASN A N 1
ATOM 1462 C CA . ASN A 1 188 ? 9.823 6.041 9.063 1.00 92.38 188 ASN A CA 1
ATOM 1463 C C . ASN A 1 188 ? 9.999 7.527 8.719 1.00 92.38 188 ASN A C 1
ATOM 1465 O O . ASN A 1 188 ? 10.910 8.184 9.228 1.00 92.38 188 ASN A O 1
ATOM 1469 N N . HIS A 1 189 ? 9.076 8.054 7.914 1.00 89.81 189 HIS A N 1
ATOM 1470 C CA . HIS A 1 189 ? 9.031 9.450 7.464 1.00 89.81 189 HIS A CA 1
ATOM 1471 C C . HIS A 1 189 ? 7.832 10.222 7.996 1.00 89.81 189 HIS A C 1
ATOM 1473 O O . HIS A 1 189 ? 7.437 11.230 7.407 1.00 89.81 189 HIS A O 1
ATOM 1479 N N . MET A 1 190 ? 7.245 9.759 9.102 1.00 91.56 190 MET A N 1
ATOM 1480 C CA . MET A 1 190 ? 6.050 10.351 9.706 1.00 91.56 190 MET A CA 1
ATOM 1481 C C . MET A 1 190 ? 4.895 10.432 8.698 1.00 91.56 190 MET A C 1
ATOM 1483 O O . MET A 1 190 ? 4.925 9.771 7.663 1.00 91.56 190 MET A O 1
ATOM 1487 N N . GLY A 1 191 ? 3.856 11.208 8.994 1.00 93.88 191 GLY A N 1
ATOM 1488 C CA . GLY A 1 191 ? 2.679 11.319 8.139 1.00 93.88 191 GLY A CA 1
ATOM 1489 C C . GLY A 1 191 ? 1.583 10.352 8.575 1.00 93.88 191 GLY A C 1
ATOM 1490 O O . GLY A 1 191 ? 1.255 10.295 9.762 1.00 93.88 191 GLY A O 1
ATOM 1491 N N . ARG A 1 192 ? 0.964 9.641 7.629 1.00 96.44 192 ARG A N 1
ATOM 1492 C CA . ARG A 1 192 ? -0.232 8.835 7.918 1.00 96.44 192 ARG A CA 1
ATOM 1493 C C . ARG A 1 192 ? -0.415 7.631 7.003 1.00 96.44 192 ARG A C 1
ATOM 1495 O O . ARG A 1 192 ? 0.030 7.642 5.856 1.00 96.44 192 ARG A O 1
ATOM 1502 N N . PHE A 1 193 ? -1.156 6.644 7.494 1.00 98.38 193 PHE A N 1
ATOM 1503 C CA . PHE A 1 193 ? -1.642 5.514 6.711 1.00 98.38 193 PHE A CA 1
ATOM 1504 C C . PHE A 1 193 ? -3.137 5.632 6.451 1.00 98.38 193 PHE A C 1
ATOM 1506 O O . PHE A 1 193 ? -3.899 6.069 7.316 1.00 98.38 193 PHE A O 1
ATOM 1513 N N . GLU A 1 194 ? -3.550 5.187 5.275 1.00 98.50 194 GLU A N 1
ATOM 1514 C CA . GLU A 1 194 ? -4.951 5.017 4.907 1.00 98.50 194 GLU A CA 1
ATOM 1515 C C . GLU A 1 194 ? -5.117 3.614 4.304 1.00 98.50 194 GLU A C 1
ATOM 1517 O O . GLU A 1 194 ? -4.206 3.104 3.641 1.00 98.50 194 GLU A O 1
ATOM 1522 N N . LEU A 1 195 ? -6.248 2.959 4.585 1.00 98.69 195 LEU A N 1
ATOM 1523 C CA . LEU A 1 195 ? -6.577 1.654 4.015 1.00 98.69 195 LEU A CA 1
ATOM 1524 C C . LEU A 1 195 ? -7.930 1.686 3.324 1.00 98.69 195 LEU A C 1
ATOM 1526 O O . LEU A 1 195 ? -8.905 2.227 3.845 1.00 98.69 195 LEU A O 1
ATOM 1530 N N . PHE A 1 196 ? -7.988 1.017 2.182 1.00 98.75 196 PHE A N 1
ATOM 1531 C CA . PHE A 1 196 ? -9.177 0.902 1.355 1.00 98.75 196 PHE A CA 1
ATOM 1532 C C . PHE A 1 196 ? -9.380 -0.544 0.924 1.00 98.75 196 PHE A C 1
ATOM 1534 O O . PHE A 1 196 ? -8.439 -1.339 0.856 1.00 98.75 196 PHE A O 1
ATOM 1541 N N . LEU A 1 197 ? -10.623 -0.887 0.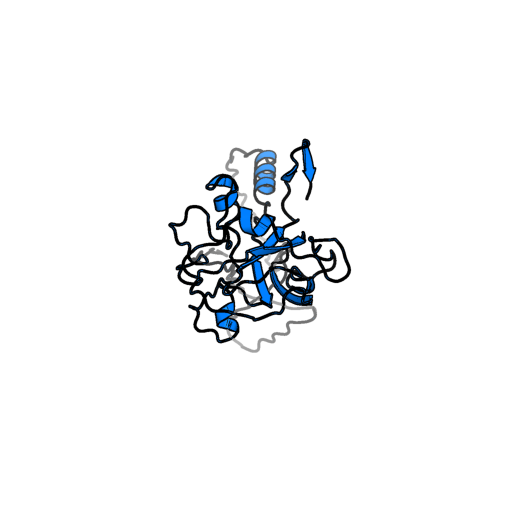607 1.00 98.62 197 LEU A N 1
ATOM 1542 C CA . LEU A 1 197 ? -10.999 -2.196 0.097 1.00 98.62 197 LEU A CA 1
ATOM 1543 C C . LEU A 1 197 ? -11.619 -2.043 -1.292 1.00 98.62 197 LEU A C 1
ATOM 1545 O O . LEU A 1 197 ? -12.431 -1.162 -1.526 1.00 98.62 197 LEU A O 1
ATOM 1549 N N . CYS A 1 198 ? -11.297 -2.933 -2.217 1.00 98.56 198 CYS A N 1
ATOM 1550 C CA . CYS A 1 198 ? -12.061 -3.089 -3.446 1.00 98.56 198 CYS A CA 1
ATOM 1551 C C . CYS A 1 198 ? -12.677 -4.493 -3.468 1.00 98.56 198 CYS A C 1
ATOM 1553 O O . CYS A 1 198 ? -11.932 -5.483 -3.396 1.00 98.56 198 CYS A O 1
ATOM 1555 N N . PRO A 1 199 ? -14.015 -4.626 -3.577 1.00 98.12 199 PRO A N 1
ATOM 1556 C CA . PRO A 1 199 ? -14.664 -5.913 -3.776 1.00 98.12 199 PRO A CA 1
ATOM 1557 C C . PRO A 1 199 ? -14.435 -6.436 -5.197 1.00 98.12 199 PRO A C 1
ATOM 1559 O O . PRO A 1 199 ? -15.320 -6.410 -6.050 1.00 98.12 199 PRO A O 1
ATOM 1562 N N . ASN A 1 200 ? -13.227 -6.935 -5.439 1.00 96.50 200 ASN A N 1
ATOM 1563 C CA . ASN A 1 200 ? -12.872 -7.630 -6.662 1.00 96.50 200 ASN A CA 1
ATOM 1564 C C . ASN A 1 200 ? -13.223 -9.124 -6.551 1.00 96.50 200 ASN A C 1
ATOM 1566 O O . ASN A 1 200 ? -13.055 -9.752 -5.505 1.00 96.50 200 ASN A O 1
ATOM 1570 N N . ASN A 1 201 ? -13.744 -9.697 -7.632 1.00 96.81 201 ASN A N 1
ATOM 1571 C CA . ASN A 1 201 ? -14.174 -11.098 -7.688 1.00 96.81 201 ASN A CA 1
ATOM 1572 C C . ASN A 1 201 ? -13.464 -11.886 -8.796 1.00 96.81 201 ASN A C 1
ATOM 1574 O O . ASN A 1 201 ? -13.821 -13.036 -9.060 1.00 96.81 201 ASN A O 1
ATOM 1578 N N . ASN A 1 202 ? -12.473 -11.281 -9.456 1.00 95.19 202 ASN A N 1
ATOM 1579 C CA . ASN A 1 202 ? -11.731 -11.900 -10.542 1.00 95.19 202 ASN A CA 1
ATOM 1580 C C . ASN A 1 202 ? -10.235 -11.591 -10.436 1.00 95.19 202 ASN A C 1
ATOM 1582 O O . ASN A 1 202 ? -9.798 -10.474 -10.692 1.00 95.19 202 ASN A O 1
ATOM 1586 N N . LYS A 1 203 ? -9.437 -12.632 -10.175 1.00 94.56 203 LYS A N 1
ATOM 1587 C CA . LYS A 1 203 ? -7.983 -12.513 -9.992 1.00 94.56 203 LYS A CA 1
ATOM 1588 C C . LYS A 1 203 ? -7.189 -12.086 -11.221 1.00 94.56 203 LYS A C 1
ATOM 1590 O O . LYS A 1 203 ? -5.996 -11.846 -11.092 1.00 94.56 203 LYS A O 1
ATOM 1595 N N . TYR A 1 204 ? -7.825 -12.047 -12.386 1.00 92.81 204 TYR A N 1
ATOM 1596 C CA . TYR A 1 204 ? -7.230 -11.590 -13.638 1.00 92.81 204 TYR A CA 1
ATOM 1597 C C . TYR A 1 204 ? -7.663 -10.168 -14.016 1.00 92.81 204 TYR A C 1
ATOM 1599 O O . TYR A 1 204 ? -7.228 -9.661 -15.042 1.00 92.81 204 TYR A O 1
ATOM 1607 N N . TYR A 1 205 ? -8.539 -9.546 -13.223 1.00 94.50 205 TYR A N 1
ATOM 1608 C CA . TYR A 1 205 ? -8.984 -8.173 -13.418 1.00 94.50 205 TYR A CA 1
ATOM 1609 C C . TYR A 1 205 ? -8.436 -7.315 -12.279 1.00 94.50 205 TYR A C 1
ATOM 1611 O O . TYR A 1 205 ? -8.621 -7.660 -11.112 1.00 94.50 205 TYR A O 1
ATOM 1619 N N . GLU A 1 206 ? -7.733 -6.232 -12.601 1.00 96.44 206 GLU A N 1
ATOM 1620 C CA . GLU A 1 206 ? -7.145 -5.364 -11.579 1.00 96.44 206 GLU A CA 1
ATOM 1621 C C . GLU A 1 206 ? -8.211 -4.468 -10.933 1.00 96.44 206 GLU A C 1
ATOM 1623 O O . GLU A 1 206 ? -9.165 -4.026 -11.578 1.00 96.44 206 GLU A O 1
ATOM 1628 N N . ALA A 1 207 ? -8.063 -4.230 -9.630 1.00 97.00 207 ALA A N 1
ATOM 1629 C CA . ALA A 1 207 ? -8.892 -3.288 -8.901 1.00 97.00 207 ALA A CA 1
ATOM 1630 C C . ALA A 1 207 ? -8.513 -1.857 -9.303 1.00 97.00 207 ALA A C 1
ATOM 1632 O O . ALA A 1 207 ? -7.337 -1.523 -9.412 1.00 97.00 207 ALA A O 1
ATOM 1633 N N . THR A 1 208 ? -9.504 -0.994 -9.512 1.00 97.44 208 THR A N 1
ATOM 1634 C CA . THR A 1 208 ? -9.250 0.399 -9.905 1.00 97.44 208 THR A CA 1
ATOM 1635 C C . THR A 1 208 ? -9.245 1.323 -8.692 1.00 97.44 208 THR A C 1
ATOM 1637 O O . THR A 1 208 ? -9.853 1.005 -7.664 1.00 97.44 208 THR A O 1
ATOM 1640 N N . GLN A 1 209 ? -8.609 2.492 -8.811 1.00 97.38 209 GLN A N 1
ATOM 1641 C CA . GLN A 1 209 ? -8.618 3.489 -7.736 1.00 97.38 209 GLN A CA 1
ATOM 1642 C C . GLN A 1 209 ? -10.051 3.919 -7.383 1.00 97.38 209 GLN A C 1
ATOM 1644 O O . GLN A 1 209 ? -10.412 3.963 -6.211 1.00 97.38 209 GLN A O 1
ATOM 1649 N N . GLU A 1 210 ? -10.928 4.069 -8.381 1.00 98.19 210 GLU A N 1
ATOM 1650 C CA . GLU A 1 210 ? -12.337 4.422 -8.163 1.00 98.19 210 GLU A CA 1
ATOM 1651 C C . GLU A 1 210 ? -13.114 3.348 -7.387 1.00 98.19 210 GLU A C 1
ATOM 1653 O O . GLU A 1 210 ? -14.173 3.634 -6.824 1.00 98.19 210 GLU A O 1
ATOM 1658 N N . CYS A 1 211 ? -12.641 2.098 -7.390 1.00 98.44 211 CYS A N 1
ATOM 1659 C CA . CYS A 1 211 ? -13.204 1.039 -6.563 1.00 98.44 211 CYS A CA 1
ATOM 1660 C C . CYS A 1 211 ? -12.768 1.190 -5.104 1.00 98.44 211 CYS A C 1
ATOM 1662 O O . CYS A 1 211 ? -13.617 1.117 -4.216 1.00 98.44 211 CYS A O 1
ATOM 1664 N N . PHE A 1 212 ? -11.474 1.420 -4.863 1.00 98.50 212 PHE A N 1
ATOM 1665 C CA . PHE A 1 212 ? -10.923 1.621 -3.521 1.00 98.50 212 PHE A CA 1
ATOM 1666 C C . PHE A 1 212 ? -11.553 2.827 -2.827 1.00 98.50 212 PHE A C 1
ATOM 1668 O O . PHE A 1 212 ? -12.036 2.701 -1.702 1.00 98.50 212 PHE A O 1
ATOM 1675 N N . ASP A 1 213 ? -11.662 3.951 -3.534 1.00 97.50 213 ASP A N 1
ATOM 1676 C CA . ASP A 1 213 ? -12.185 5.211 -2.996 1.00 97.50 213 ASP A CA 1
ATOM 1677 C C . ASP A 1 213 ? -13.637 5.096 -2.484 1.00 97.50 213 ASP A C 1
ATOM 1679 O O . ASP A 1 213 ? -14.084 5.898 -1.663 1.00 97.50 213 ASP A O 1
ATOM 1683 N N . ARG A 1 214 ? -14.391 4.079 -2.930 1.00 98.12 214 ARG A N 1
ATOM 1684 C CA . ARG A 1 214 ? -15.764 3.810 -2.467 1.00 98.12 214 ARG A CA 1
ATOM 1685 C C . ARG A 1 214 ? -15.838 3.069 -1.136 1.00 98.12 214 ARG A C 1
ATOM 1687 O O . ARG A 1 214 ? -16.895 3.107 -0.505 1.00 98.12 214 ARG A O 1
ATOM 1694 N N . TYR A 1 215 ? -14.777 2.380 -0.717 1.00 98.31 215 TYR A N 1
ATOM 1695 C CA . TYR A 1 215 ? -14.786 1.572 0.505 1.00 98.31 215 TYR A CA 1
ATOM 1696 C C . TYR A 1 215 ? -13.544 1.833 1.373 1.00 98.31 215 TYR A C 1
ATOM 1698 O O . TYR A 1 215 ? -12.694 0.949 1.533 1.00 98.31 215 TYR A O 1
ATOM 1706 N N . PRO A 1 216 ? -13.440 3.032 1.975 1.00 98.31 216 PRO A N 1
ATOM 1707 C CA . PRO A 1 216 ? -12.440 3.293 3.002 1.00 98.31 216 PRO A CA 1
ATOM 1708 C C . PRO A 1 216 ? -12.647 2.385 4.221 1.00 98.31 216 PRO A C 1
ATOM 1710 O O . PRO A 1 216 ? -13.779 2.067 4.599 1.00 98.31 216 PRO A O 1
ATOM 1713 N N . LEU A 1 217 ? -11.547 1.989 4.860 1.00 98.62 217 LEU A N 1
ATOM 1714 C CA . LEU A 1 217 ? -11.557 1.227 6.105 1.00 98.62 217 LEU A CA 1
ATOM 1715 C C . LEU A 1 217 ? -11.326 2.168 7.287 1.00 98.62 217 LEU A C 1
ATOM 1717 O O . LEU A 1 217 ? -10.264 2.769 7.431 1.00 98.62 217 LEU A O 1
ATOM 1721 N N . TYR A 1 218 ? -12.336 2.283 8.142 1.00 98.50 218 TYR A N 1
ATOM 1722 C CA . TYR A 1 218 ? -12.295 3.150 9.316 1.00 98.50 218 TYR A CA 1
ATOM 1723 C C . TYR A 1 218 ? -11.548 2.482 10.467 1.00 98.50 218 TYR A C 1
ATOM 1725 O O . TYR A 1 218 ? -11.690 1.273 10.685 1.00 98.50 218 TYR A O 1
ATOM 1733 N N . LEU A 1 219 ? -10.796 3.270 11.233 1.00 98.56 219 LEU A N 1
ATOM 1734 C CA . LEU A 1 219 ? -10.173 2.821 12.473 1.00 98.56 219 LEU A CA 1
ATOM 1735 C C . LEU A 1 219 ? -11.256 2.334 13.445 1.00 98.56 219 LEU A C 1
ATOM 1737 O O . LEU A 1 219 ? -12.307 2.957 13.613 1.00 98.56 219 LEU A O 1
ATOM 1741 N N . SER A 1 220 ? -11.004 1.191 14.080 1.00 97.69 220 SER A N 1
ATOM 1742 C CA . SER A 1 220 ? -11.933 0.584 15.037 1.00 97.69 220 SER A CA 1
ATOM 1743 C C . SER A 1 220 ? -12.282 1.582 16.148 1.00 97.69 220 SER A C 1
ATOM 1745 O O . SER A 1 220 ? -11.407 2.211 16.743 1.00 97.69 220 SER A O 1
ATOM 1747 N N . GLY A 1 221 ? -13.582 1.743 16.407 1.00 95.69 221 GLY A N 1
ATOM 1748 C CA . GLY A 1 221 ? -14.098 2.668 17.417 1.00 95.69 221 GLY A CA 1
ATOM 1749 C C . GLY A 1 221 ? -14.138 4.149 17.019 1.00 95.69 221 GLY A C 1
ATOM 1750 O O . GLY A 1 221 ? -14.538 4.962 17.850 1.00 95.69 221 GLY A O 1
ATOM 1751 N N . THR A 1 222 ? -13.768 4.524 15.789 1.00 97.06 222 THR A N 1
ATOM 1752 C CA . THR A 1 222 ? -13.785 5.925 15.333 1.00 97.06 222 THR A CA 1
ATOM 1753 C C . THR A 1 222 ? -14.454 6.080 13.960 1.00 97.06 222 THR A C 1
ATOM 1755 O O . THR A 1 222 ? -14.868 5.105 13.331 1.00 97.06 222 THR A O 1
ATOM 1758 N N . SER A 1 223 ? -14.591 7.326 13.500 1.00 96.00 223 SER A N 1
ATOM 1759 C CA . SER A 1 223 ? -14.995 7.677 12.130 1.00 96.00 223 SER A CA 1
ATOM 1760 C C . SER A 1 223 ? -13.814 8.134 11.265 1.00 96.00 223 SER A C 1
ATOM 1762 O O . SER A 1 223 ? -14.021 8.735 10.213 1.00 96.00 223 SER A O 1
ATOM 1764 N N . GLU A 1 224 ? -12.582 7.876 11.704 1.00 97.56 224 GLU A N 1
ATOM 1765 C CA . GLU A 1 224 ? -11.359 8.275 11.009 1.00 97.56 224 GLU A CA 1
ATOM 1766 C C . GLU A 1 224 ? -10.864 7.158 10.091 1.00 97.56 224 GLU A C 1
ATOM 1768 O O . GLU A 1 224 ? -10.849 5.989 10.469 1.00 97.56 224 GLU A O 1
ATOM 1773 N N . VAL A 1 225 ? -10.417 7.522 8.891 1.00 97.56 225 VAL A N 1
ATOM 1774 C CA . VAL A 1 225 ? -9.711 6.616 7.958 1.00 97.56 225 VAL A CA 1
ATOM 1775 C C . VAL A 1 225 ? -8.194 6.749 8.122 1.00 97.56 225 VAL A C 1
ATOM 1777 O O . VAL A 1 225 ? -7.428 5.841 7.812 1.00 97.56 225 VAL A O 1
ATOM 1780 N N . ARG A 1 226 ? -7.756 7.904 8.629 1.00 97.75 226 ARG A N 1
ATOM 1781 C CA . ARG A 1 226 ? -6.355 8.300 8.716 1.00 97.75 226 ARG A CA 1
ATOM 1782 C C . ARG A 1 226 ? -5.752 7.820 10.022 1.00 97.75 226 ARG A C 1
ATOM 1784 O O . ARG A 1 226 ? -6.056 8.359 11.083 1.00 97.75 226 ARG A O 1
ATOM 1791 N N . TYR A 1 227 ? -4.844 6.858 9.935 1.00 98.06 227 TYR A N 1
ATOM 1792 C CA . TYR A 1 227 ? -3.951 6.541 11.040 1.00 98.06 227 TYR A CA 1
ATOM 1793 C C . TYR A 1 227 ? -2.757 7.496 11.007 1.00 98.06 227 TYR A C 1
ATOM 1795 O O . TYR A 1 227 ? -1.872 7.354 10.164 1.00 98.06 227 TYR A O 1
ATOM 1803 N N . SER A 1 228 ? -2.729 8.483 11.899 1.00 97.38 228 SER A N 1
ATOM 1804 C CA . SER A 1 228 ? -1.572 9.371 12.051 1.00 97.38 228 SER A CA 1
ATOM 1805 C C . SER A 1 228 ? -0.435 8.644 12.762 1.00 97.38 228 SER A C 1
ATOM 1807 O O . SER A 1 228 ? -0.636 8.097 13.845 1.00 97.38 228 SER A O 1
ATOM 1809 N N . ILE A 1 229 ? 0.762 8.667 12.176 1.00 96.00 229 ILE A N 1
ATOM 1810 C CA . ILE A 1 229 ? 1.959 8.100 12.805 1.00 96.00 229 ILE A CA 1
ATOM 1811 C C . ILE A 1 229 ? 2.315 8.951 14.036 1.00 96.00 229 ILE A C 1
ATOM 1813 O O . ILE A 1 229 ? 2.480 10.168 13.887 1.00 96.00 229 ILE A O 1
ATOM 1817 N N . PRO A 1 230 ? 2.445 8.354 15.237 1.00 94.94 230 PRO A N 1
ATOM 1818 C CA . PRO A 1 230 ? 2.809 9.095 16.439 1.00 94.94 230 PRO A CA 1
ATOM 1819 C C . PRO A 1 230 ? 4.165 9.813 16.289 1.00 94.94 230 PRO A C 1
ATOM 1821 O O . PRO A 1 230 ? 5.120 9.191 15.811 1.00 94.94 230 PRO A O 1
ATOM 1824 N N . PRO A 1 231 ? 4.297 11.094 16.688 1.00 90.19 231 PRO A N 1
ATOM 1825 C CA . PRO A 1 231 ? 5.543 11.857 16.543 1.00 90.19 231 PRO A CA 1
ATOM 1826 C C . PRO A 1 231 ? 6.763 11.242 17.247 1.00 90.19 231 PRO A C 1
ATOM 1828 O O . PRO A 1 231 ? 7.900 11.505 16.862 1.00 90.19 231 PRO A O 1
ATOM 1831 N N . GLU A 1 232 ? 6.531 10.443 18.284 1.00 92.44 232 GLU A N 1
ATOM 1832 C CA . GLU A 1 232 ? 7.537 9.752 19.092 1.00 92.44 232 GLU A CA 1
ATOM 1833 C C . GLU A 1 232 ? 8.025 8.422 18.494 1.00 92.44 232 GLU A C 1
ATOM 1835 O O . GLU A 1 232 ? 8.903 7.780 19.073 1.00 92.44 232 GLU A O 1
ATOM 1840 N N . SER A 1 233 ? 7.471 8.005 17.351 1.00 93.12 233 SER A N 1
ATOM 1841 C CA . SER A 1 233 ? 7.804 6.732 16.702 1.00 93.12 233 SER A CA 1
ATOM 1842 C C . SER A 1 233 ? 9.277 6.653 16.291 1.00 93.12 233 SER A C 1
ATOM 1844 O O . SER A 1 233 ? 9.902 7.647 15.903 1.00 93.12 233 SER A O 1
ATOM 1846 N N . GLY A 1 234 ? 9.836 5.444 16.317 1.00 91.94 234 GLY A N 1
ATOM 1847 C CA . GLY A 1 234 ? 11.231 5.206 15.953 1.00 91.94 234 GLY A CA 1
ATOM 1848 C C . GLY A 1 234 ? 11.523 5.458 14.469 1.00 91.94 234 GLY A C 1
ATOM 1849 O O . GLY A 1 234 ? 10.631 5.471 13.621 1.00 91.94 234 GLY A O 1
ATOM 1850 N N . LYS A 1 235 ? 12.815 5.583 14.118 1.00 90.00 235 LYS A N 1
ATOM 1851 C CA . LYS A 1 235 ? 13.272 5.619 12.706 1.00 90.00 235 LYS A CA 1
ATOM 1852 C C . LYS A 1 235 ? 12.900 4.345 11.933 1.00 90.00 235 LYS A C 1
ATOM 1854 O O . LYS A 1 235 ? 12.774 4.382 10.712 1.00 90.00 235 LYS A O 1
ATOM 1859 N N . LYS A 1 236 ? 12.774 3.230 12.653 1.00 94.81 236 LYS A N 1
ATOM 1860 C CA . LYS A 1 236 ? 12.192 1.960 12.218 1.00 94.81 236 LYS A CA 1
ATOM 1861 C C . LYS A 1 236 ? 11.165 1.579 13.266 1.00 94.81 236 LYS A C 1
ATOM 1863 O O . LYS A 1 236 ? 11.489 1.675 14.450 1.00 94.81 236 LYS A O 1
ATOM 1868 N N . ASP A 1 237 ? 9.975 1.184 12.846 1.00 96.56 237 ASP A N 1
ATOM 1869 C CA . ASP A 1 237 ? 8.904 0.879 13.788 1.00 96.56 237 ASP A CA 1
ATOM 1870 C C . ASP A 1 237 ? 7.848 -0.050 13.182 1.00 96.56 237 ASP A C 1
ATOM 1872 O O . ASP A 1 237 ? 7.759 -0.195 11.958 1.00 96.56 237 ASP A O 1
ATOM 1876 N N . ILE A 1 238 ? 7.051 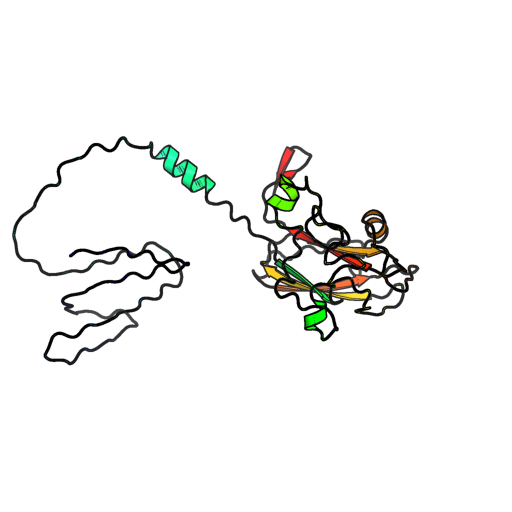-0.669 14.052 1.00 98.19 238 ILE A N 1
ATOM 1877 C CA . ILE A 1 238 ? 5.919 -1.513 13.672 1.00 98.19 238 ILE A CA 1
ATOM 1878 C C . ILE A 1 238 ? 4.641 -0.931 14.267 1.00 98.19 238 ILE A C 1
ATOM 1880 O O . ILE A 1 238 ? 4.444 -0.912 15.482 1.00 98.19 238 ILE A O 1
ATOM 1884 N N . PHE A 1 239 ? 3.731 -0.535 13.388 1.00 98.50 239 PHE A N 1
ATOM 1885 C CA . PHE A 1 239 ? 2.449 0.048 13.740 1.00 98.50 239 PHE A CA 1
ATOM 1886 C C . PHE A 1 239 ? 1.377 -1.026 13.731 1.00 98.50 239 PHE A C 1
ATOM 1888 O O . PHE A 1 239 ? 1.160 -1.689 12.717 1.00 98.50 239 PHE A O 1
ATOM 1895 N N . ARG A 1 240 ? 0.697 -1.178 14.868 1.00 98.56 240 ARG A N 1
ATOM 1896 C CA . ARG A 1 240 ? -0.417 -2.111 15.038 1.00 98.56 240 ARG A CA 1
ATOM 1897 C C . ARG A 1 240 ? -1.669 -1.351 15.425 1.00 98.56 240 ARG A C 1
ATOM 1899 O O . ARG A 1 240 ? -1.666 -0.598 16.396 1.00 98.56 240 ARG A O 1
ATOM 1906 N N . TYR A 1 241 ? -2.735 -1.556 14.670 1.00 98.50 241 TYR A N 1
ATOM 1907 C CA . TYR A 1 241 ? -4.046 -0.978 14.942 1.00 98.50 241 TYR A CA 1
ATOM 1908 C C . TYR A 1 241 ? -5.134 -1.848 14.329 1.00 98.50 241 TYR A C 1
ATOM 1910 O O . TYR A 1 241 ? -4.850 -2.813 13.626 1.00 98.50 241 TYR A O 1
ATOM 1918 N N . ARG A 1 242 ? -6.394 -1.523 14.618 1.00 98.75 242 ARG A N 1
ATOM 1919 C CA . ARG A 1 242 ? -7.540 -2.251 14.077 1.00 98.75 242 ARG A CA 1
ATOM 1920 C C . ARG A 1 242 ? -8.358 -1.362 13.162 1.00 98.75 242 ARG A C 1
ATOM 1922 O O . ARG A 1 242 ? -8.574 -0.191 13.472 1.00 98.75 242 ARG A O 1
ATOM 1929 N N . VAL A 1 243 ? -8.850 -1.939 12.074 1.00 98.75 243 VAL A N 1
ATOM 1930 C CA . VAL A 1 243 ? -9.809 -1.301 11.162 1.00 98.75 243 VAL A CA 1
ATOM 1931 C C . VAL A 1 243 ? -11.068 -2.145 11.053 1.00 98.75 243 VAL A C 1
ATOM 1933 O O . VAL A 1 243 ? -11.048 -3.348 11.313 1.00 98.75 243 VAL A O 1
ATOM 1936 N N . ARG A 1 244 ? -12.179 -1.525 10.663 1.00 98.38 244 ARG A N 1
ATOM 1937 C CA . ARG A 1 244 ? -13.454 -2.210 10.460 1.00 98.38 244 ARG A CA 1
ATOM 1938 C C . ARG A 1 244 ? -13.723 -2.429 8.975 1.00 98.38 244 ARG A C 1
ATOM 1940 O O . ARG A 1 244 ? -13.774 -1.474 8.203 1.00 98.38 244 ARG A O 1
ATOM 1947 N N . LEU A 1 245 ? -13.955 -3.683 8.589 1.00 98.56 245 LEU A N 1
ATOM 1948 C CA . LEU A 1 245 ? -14.421 -4.027 7.246 1.00 98.56 245 LEU A CA 1
ATOM 1949 C C . LEU A 1 245 ? -15.866 -3.547 7.024 1.00 98.56 245 LEU A C 1
ATOM 1951 O O . LEU A 1 245 ? -16.651 -3.513 7.977 1.00 98.56 245 LEU A O 1
ATOM 1955 N N . PRO A 1 246 ? -16.281 -3.225 5.785 1.00 97.44 246 PRO A N 1
ATOM 1956 C CA . PRO A 1 246 ? -17.644 -2.775 5.535 1.00 97.44 246 PRO A CA 1
ATOM 1957 C C . PRO A 1 246 ? -18.674 -3.888 5.842 1.00 97.44 246 PRO A C 1
ATOM 1959 O O . PRO A 1 246 ? -18.495 -5.027 5.403 1.00 97.44 246 PRO A O 1
ATOM 1962 N N . PRO A 1 247 ? -19.770 -3.596 6.571 1.00 94.88 247 PRO A N 1
ATOM 1963 C CA . PRO A 1 247 ? -20.707 -4.609 7.080 1.00 94.88 247 PRO A CA 1
ATOM 1964 C C . PRO A 1 247 ? -21.522 -5.357 6.019 1.00 94.88 247 PRO A C 1
ATOM 1966 O O . PRO A 1 247 ? -22.046 -6.427 6.309 1.00 94.88 247 PRO A O 1
ATOM 1969 N N . TYR A 1 248 ? -21.613 -4.830 4.796 1.00 94.94 248 TYR A N 1
ATOM 1970 C CA . TYR A 1 248 ? -22.446 -5.390 3.722 1.00 94.94 248 TYR A CA 1
ATOM 1971 C C . TYR A 1 248 ? -21.671 -5.631 2.423 1.00 94.94 248 TYR A C 1
ATOM 1973 O O . TYR A 1 248 ? -22.267 -5.766 1.357 1.00 94.94 248 TYR A O 1
ATOM 1981 N N . VAL A 1 249 ? -20.338 -5.663 2.498 1.00 97.25 249 VAL A N 1
ATOM 1982 C CA . VAL A 1 249 ? -19.474 -5.914 1.342 1.00 97.25 249 VAL A CA 1
ATOM 1983 C C . VAL A 1 249 ? -18.913 -7.323 1.439 1.00 97.25 249 VAL A C 1
ATOM 1985 O O . VAL A 1 249 ? -18.325 -7.708 2.447 1.00 97.25 249 VAL A O 1
ATOM 1988 N N . THR A 1 250 ? -19.082 -8.086 0.364 1.00 97.69 250 THR A N 1
ATOM 1989 C CA . THR A 1 250 ? -18.547 -9.441 0.221 1.00 97.69 250 THR A CA 1
ATOM 1990 C C . THR A 1 250 ? -17.826 -9.576 -1.108 1.00 97.69 250 THR A C 1
ATOM 1992 O O . THR A 1 250 ? -18.284 -9.038 -2.116 1.00 97.69 250 THR A O 1
ATOM 1995 N N . CYS A 1 251 ? -16.739 -10.339 -1.126 1.00 97.94 251 CYS A N 1
ATOM 1996 C CA . CYS A 1 251 ? -15.973 -10.617 -2.334 1.00 97.94 251 CYS A CA 1
ATOM 1997 C C . CYS A 1 251 ? -15.220 -11.942 -2.207 1.00 97.94 251 CYS A C 1
ATOM 1999 O O . CYS A 1 251 ? -14.843 -12.361 -1.112 1.00 97.94 251 CYS A O 1
ATOM 2001 N N . THR A 1 252 ? -15.008 -12.617 -3.334 1.00 97.38 252 THR A N 1
ATOM 2002 C CA . THR A 1 252 ? -14.240 -13.868 -3.407 1.00 97.38 252 THR A CA 1
ATOM 2003 C C . THR A 1 252 ? -12.738 -13.617 -3.491 1.00 97.38 252 THR A C 1
ATOM 2005 O O . THR A 1 252 ? -11.956 -14.492 -3.118 1.00 97.38 252 THR A O 1
ATOM 2008 N N . GLN A 1 253 ? -12.332 -12.435 -3.964 1.00 96.75 253 GLN A N 1
ATOM 2009 C CA . GLN A 1 253 ? -10.936 -12.056 -4.150 1.00 96.75 253 GLN A CA 1
ATOM 2010 C C . GLN A 1 253 ? -10.736 -10.550 -3.918 1.00 96.75 253 GLN A C 1
ATOM 2012 O O . GLN A 1 253 ? -10.192 -9.832 -4.754 1.00 96.75 253 GLN A O 1
ATOM 2017 N N . CYS A 1 254 ? -11.196 -10.080 -2.758 1.00 98.12 254 CYS A N 1
ATOM 2018 C CA . CYS A 1 254 ? -11.046 -8.691 -2.341 1.00 98.12 254 CYS A CA 1
ATOM 2019 C C . CYS A 1 254 ? -9.585 -8.232 -2.444 1.00 98.12 254 CYS A C 1
ATOM 2021 O O . CYS A 1 254 ? -8.666 -8.990 -2.123 1.00 98.12 254 CYS A O 1
ATOM 2023 N N . VAL A 1 255 ? -9.378 -6.975 -2.824 1.00 98.50 255 VAL A N 1
ATOM 2024 C CA . VAL A 1 255 ? -8.060 -6.337 -2.774 1.00 98.50 255 VAL A CA 1
ATOM 2025 C C . VAL A 1 255 ? -8.093 -5.275 -1.690 1.00 98.50 255 VAL A C 1
ATOM 2027 O O . VAL A 1 255 ? -9.057 -4.520 -1.604 1.00 98.50 255 VAL A O 1
ATOM 2030 N N . MET A 1 256 ? -7.061 -5.235 -0.854 1.00 98.62 256 MET A N 1
ATOM 2031 C CA . MET A 1 256 ? -6.856 -4.181 0.133 1.00 98.62 256 MET A CA 1
ATOM 2032 C C . MET A 1 256 ? -5.699 -3.308 -0.340 1.00 98.62 256 MET A C 1
ATOM 2034 O O . MET A 1 256 ? -4.636 -3.836 -0.668 1.00 98.62 256 MET A O 1
ATOM 2038 N N . GLN A 1 257 ? -5.922 -2.000 -0.391 1.00 98.75 257 GLN A N 1
ATOM 2039 C CA . GLN A 1 257 ? -4.901 -1.013 -0.716 1.00 98.75 257 GLN A CA 1
ATOM 2040 C C . GLN A 1 257 ? -4.485 -0.322 0.578 1.00 98.75 257 GLN A C 1
ATOM 2042 O O . GLN A 1 257 ? -5.328 0.214 1.296 1.00 98.75 257 GLN A O 1
ATOM 2047 N N . TRP A 1 258 ? -3.191 -0.363 0.874 1.00 98.62 258 TRP A N 1
ATOM 2048 C CA . TRP A 1 258 ? -2.576 0.460 1.904 1.00 98.62 258 TRP A CA 1
ATOM 2049 C C . TRP A 1 258 ? -1.813 1.587 1.222 1.00 98.62 258 TRP A C 1
ATOM 2051 O O . TRP A 1 258 ? -1.005 1.336 0.327 1.00 98.62 258 TRP A O 1
ATOM 2061 N N . THR A 1 259 ? -2.056 2.814 1.668 1.00 97.75 259 THR A N 1
ATOM 2062 C CA . THR A 1 259 ? -1.353 3.998 1.186 1.00 97.75 259 THR A CA 1
ATOM 2063 C C . THR A 1 259 ? -0.629 4.662 2.344 1.00 97.75 259 THR A C 1
ATOM 2065 O O . THR A 1 259 ? -1.226 4.958 3.383 1.00 97.75 259 THR A O 1
ATOM 2068 N N . TYR A 1 260 ? 0.664 4.916 2.150 1.00 96.44 260 TYR A N 1
ATOM 2069 C CA . TYR A 1 260 ? 1.484 5.681 3.076 1.00 96.44 260 TYR A CA 1
ATOM 2070 C C . TYR A 1 260 ? 1.753 7.080 2.516 1.00 96.44 260 TYR A C 1
ATOM 2072 O O . TYR A 1 260 ? 2.484 7.240 1.541 1.00 96.44 260 TYR A O 1
ATOM 2080 N N . PHE A 1 261 ? 1.180 8.096 3.159 1.00 93.25 261 PHE A N 1
ATOM 2081 C CA . PHE A 1 261 ? 1.490 9.496 2.888 1.00 93.25 261 PHE A CA 1
ATOM 2082 C C . PHE A 1 261 ? 2.586 9.950 3.854 1.00 93.25 261 PHE A C 1
ATOM 2084 O O . PHE A 1 261 ? 2.318 10.117 5.047 1.00 93.25 261 PHE A O 1
ATOM 2091 N N . THR A 1 262 ? 3.810 10.124 3.354 1.00 90.38 262 THR A N 1
ATOM 2092 C CA . THR A 1 262 ? 4.947 10.606 4.153 1.00 90.38 262 THR A CA 1
ATOM 2093 C C . THR A 1 262 ? 4.750 12.073 4.556 1.00 90.38 262 THR A C 1
ATOM 2095 O O . THR A 1 262 ? 4.065 12.82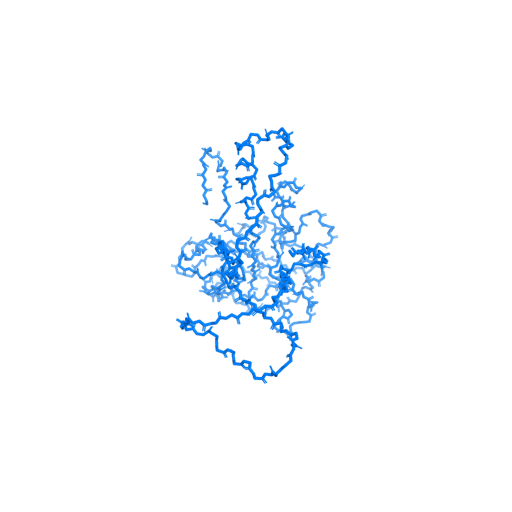6 3.868 1.00 90.38 262 THR A O 1
ATOM 2098 N N . GLY A 1 263 ? 5.325 12.478 5.694 1.00 82.44 263 GLY A N 1
ATOM 2099 C CA . GLY A 1 263 ? 5.177 13.830 6.265 1.00 82.44 263 GLY A CA 1
ATOM 2100 C C . GLY A 1 263 ? 6.504 14.563 6.467 1.00 82.44 263 GLY A C 1
ATOM 2101 O O . GLY A 1 263 ? 6.642 15.383 7.373 1.00 82.44 263 GLY A O 1
ATOM 2102 N N . ASN A 1 264 ? 7.537 14.187 5.711 1.00 72.75 264 ASN A N 1
ATOM 2103 C CA . ASN A 1 264 ? 8.884 14.749 5.828 1.00 72.75 264 ASN A CA 1
ATOM 2104 C C . ASN A 1 264 ? 9.339 15.520 4.579 1.00 72.75 264 ASN A C 1
ATOM 2106 O O . ASN A 1 264 ? 10.467 16.019 4.567 1.00 72.75 264 ASN A O 1
ATOM 2110 N N . MET A 1 265 ? 8.498 15.626 3.547 1.00 61.78 265 MET A N 1
ATOM 2111 C CA . MET A 1 265 ? 8.800 16.397 2.342 1.00 61.78 265 MET A CA 1
ATOM 2112 C C . MET A 1 265 ? 8.125 17.762 2.412 1.00 61.78 265 MET A C 1
ATOM 2114 O O . MET A 1 265 ? 6.924 17.868 2.623 1.00 61.78 265 MET A O 1
ATOM 2118 N N . TRP A 1 266 ? 8.918 18.815 2.215 1.00 50.81 266 TRP A N 1
ATOM 2119 C CA . TRP A 1 266 ? 8.410 20.179 2.112 1.00 50.81 266 TRP A CA 1
ATOM 2120 C C . TRP A 1 266 ? 7.674 20.343 0.779 1.00 50.81 266 TRP A C 1
ATOM 2122 O O . TRP A 1 266 ? 8.265 20.115 -0.277 1.00 50.81 266 TRP A O 1
ATOM 2132 N N . GLY A 1 267 ? 6.402 20.736 0.818 1.00 54.53 267 GLY A N 1
ATOM 2133 C CA . GLY A 1 267 ? 5.574 20.911 -0.376 1.00 54.53 267 GLY A CA 1
ATOM 2134 C C . GLY A 1 267 ? 4.761 22.201 -0.342 1.00 54.53 267 GLY A C 1
ATOM 2135 O O . GLY A 1 267 ? 4.426 22.717 0.726 1.00 54.53 267 GLY A O 1
ATOM 2136 N N . ARG A 1 268 ? 4.424 22.729 -1.527 1.00 47.53 268 ARG A N 1
ATOM 2137 C CA . ARG A 1 268 ? 3.371 23.745 -1.659 1.00 47.53 268 ARG A CA 1
ATOM 2138 C C . ARG A 1 268 ? 2.023 23.042 -1.598 1.00 47.53 268 ARG A C 1
ATOM 2140 O O . ARG A 1 268 ? 1.718 22.234 -2.467 1.00 47.53 268 ARG A O 1
ATOM 2147 N N . CYS A 1 269 ? 1.219 23.380 -0.603 1.00 50.62 269 CYS A N 1
ATOM 2148 C CA . CYS A 1 269 ? -0.194 23.040 -0.597 1.00 50.62 269 CYS A CA 1
ATOM 2149 C C . CYS A 1 269 ? -0.921 23.895 -1.647 1.00 50.62 269 CYS A C 1
ATOM 2151 O O . CYS A 1 269 ? -0.527 25.037 -1.902 1.00 50.62 269 CYS A O 1
ATOM 2153 N N . ASP A 1 270 ? -2.030 23.388 -2.190 1.00 46.09 270 ASP A N 1
ATOM 2154 C CA . ASP A 1 270 ? -2.832 24.037 -3.246 1.00 46.09 270 ASP A CA 1
ATOM 2155 C C . ASP A 1 270 ? -3.323 25.461 -2.898 1.00 46.09 270 ASP A C 1
ATOM 2157 O O . ASP A 1 270 ? -3.736 26.219 -3.773 1.00 46.09 270 ASP A O 1
ATOM 2161 N N . ILE A 1 271 ? -3.237 25.862 -1.624 1.00 46.97 271 ILE A N 1
ATOM 2162 C CA . ILE A 1 271 ? -3.643 27.178 -1.098 1.00 46.97 271 ILE A CA 1
ATOM 2163 C C . ILE A 1 271 ? -2.432 28.126 -0.927 1.00 46.97 271 ILE A C 1
ATOM 2165 O O . ILE A 1 271 ? -2.485 29.116 -0.205 1.00 46.97 271 ILE A O 1
ATOM 2169 N N . GLY A 1 272 ? -1.298 27.848 -1.581 1.00 35.00 272 GLY A N 1
ATOM 2170 C CA . GLY A 1 272 ? -0.115 28.721 -1.541 1.00 35.00 272 GLY A CA 1
ATOM 2171 C C . GLY A 1 272 ? 0.596 28.758 -0.183 1.00 35.00 272 GLY A C 1
ATOM 2172 O O . GLY A 1 272 ? 1.455 29.607 0.044 1.00 35.00 272 GLY A O 1
ATOM 2173 N N . THR A 1 273 ? 0.252 27.839 0.717 1.00 34.72 273 THR A N 1
ATOM 2174 C CA . THR A 1 273 ? 0.941 27.627 1.988 1.00 34.72 273 THR A CA 1
ATOM 2175 C C . THR A 1 273 ? 1.990 26.539 1.819 1.00 34.72 273 THR A C 1
ATOM 2177 O O . THR A 1 273 ? 1.721 25.510 1.203 1.00 34.72 273 THR A O 1
ATOM 2180 N N . GLU A 1 274 ? 3.175 26.746 2.379 1.00 41.12 274 GLU A N 1
ATOM 2181 C CA . GLU A 1 274 ? 4.216 25.722 2.443 1.00 41.12 274 GLU A CA 1
ATOM 2182 C C . GLU A 1 274 ? 4.109 24.958 3.767 1.00 41.12 274 GLU A C 1
ATOM 2184 O O . GLU A 1 274 ? 3.883 25.565 4.818 1.00 41.12 274 GLU A O 1
ATOM 2189 N N . GLY A 1 275 ? 4.238 23.634 3.719 1.00 42.84 275 GLY A N 1
ATOM 2190 C CA . GLY A 1 275 ? 4.109 22.768 4.889 1.00 42.84 275 GLY A CA 1
ATOM 2191 C C . GLY A 1 275 ? 4.974 21.515 4.790 1.00 42.84 275 GLY A C 1
ATOM 2192 O O . GLY A 1 275 ? 5.450 21.166 3.708 1.00 42.84 275 GLY A O 1
ATOM 2193 N N . ARG A 1 276 ? 5.190 20.878 5.944 1.00 38.12 276 ARG A N 1
ATOM 2194 C CA . ARG A 1 276 ? 5.725 19.513 6.058 1.00 38.12 276 ARG A CA 1
ATOM 2195 C C . ARG A 1 276 ? 4.586 18.506 6.099 1.00 38.12 276 ARG A C 1
ATOM 2197 O O . ARG A 1 276 ? 3.541 18.867 6.688 1.00 38.12 276 ARG A O 1
#

Sequence (276 aa):
MLARVVADGQEQCDLLLHVLQLDVHDKVDDVLLRPVVAHRVDVEVLLVLTCCGRVDVAVAGDWGKGDYMRPKRADILGIPVLLLRLLQLLSLTPLVLGHGRLMEPPARNAMWRFGFPNAVNYNDNELFCGGYAVQWEQNQGQCGVCGDAYHLRDPKPHEAGGEYGRGIISRRYFAGQEIDVEIELTANHMGRFELFLCPNNNKYYEATQECFDRYPLYLSGTSEVRYSIPPESGKKDIFRYRVRLPPYVTCTQCVMQWTYFTGNMWGRCDIGTEGR